Protein AF-A0A7C3ZBA8-F1 (afdb_monomer_lite)

pLDDT: mean 88.96, std 11.72, range [43.62, 98.81]

Secondary structure (DSSP, 8-state):
--------PPPPHHHHHHHHHHHHHHHHHHHHHHHHHHHHHSPPHHHHHHHHHHHHHHHHH---BSTT--TTT-SB---EEETTEEEHHHHHHHHHHHHH-HHHHHHHTT-TT-EEEEEEE-TTSPBPEETTEESEEE-PPPHHHHHTT-EEEEEEEEEEE--EEEEEEE---GGGGSBPTTS-BHHHHHHHHHHHHTTSPPTT-EEEEEEEEETTEEEEEEEEES-HHHHHHHHHT----S---HHHHHHHHHHHHHHH--SSEEEEEEEESS---SS--HHHHHHHHHHTT--EEEEEEESPPTT-HHHHHHHHHHHHTEEEEEEESSHHHHHHHHHHHHHHTSEEEEEEEEEE-

Structure (mmCIF, N/CA/C/O backbone):
data_AF-A0A7C3ZBA8-F1
#
_entry.id   AF-A0A7C3ZBA8-F1
#
loop_
_atom_site.group_PDB
_atom_site.id
_atom_site.type_symbol
_atom_site.label_atom_id
_atom_site.label_alt_id
_atom_site.label_comp_id
_atom_site.label_asym_id
_atom_site.label_entity_id
_atom_site.label_seq_id
_atom_site.pdbx_PDB_ins_code
_atom_site.Cartn_x
_atom_site.Cartn_y
_atom_site.Cartn_z
_atom_site.occupancy
_atom_site.B_iso_or_equiv
_atom_site.auth_seq_id
_atom_site.auth_comp_id
_atom_site.auth_asym_id
_atom_site.auth_atom_id
_atom_site.pdbx_PDB_model_num
ATOM 1 N N . MET A 1 1 ? -70.349 -4.424 86.771 1.00 43.62 1 MET A N 1
ATOM 2 C CA . MET A 1 1 ? -70.570 -4.230 85.319 1.00 43.62 1 MET A CA 1
ATOM 3 C C . MET A 1 1 ? -69.830 -2.971 84.878 1.00 43.62 1 MET A C 1
ATOM 5 O O . MET A 1 1 ? -70.143 -1.900 85.375 1.00 43.62 1 MET A O 1
ATOM 9 N N . ARG A 1 2 ? -68.790 -3.094 84.043 1.00 46.19 2 ARG A N 1
ATOM 10 C CA . ARG A 1 2 ? -67.911 -1.986 83.618 1.00 46.19 2 ARG A CA 1
ATOM 11 C C . ARG A 1 2 ? -68.327 -1.582 82.198 1.00 46.19 2 ARG A C 1
ATOM 13 O O . ARG A 1 2 ? -68.135 -2.362 81.273 1.00 46.19 2 ARG A O 1
ATOM 20 N N . SER A 1 3 ? -68.973 -0.427 82.035 1.00 51.66 3 SER A N 1
ATOM 21 C CA . SER A 1 3 ? -69.492 0.012 80.730 1.00 51.66 3 SER A CA 1
ATOM 22 C C . SER A 1 3 ? -68.358 0.606 79.882 1.00 51.66 3 SER A C 1
ATOM 24 O O . SER A 1 3 ? -67.742 1.595 80.285 1.00 51.66 3 SER A O 1
ATOM 26 N N . SER A 1 4 ? -68.071 0.010 78.722 1.00 58.06 4 SER A N 1
ATOM 27 C CA . SER A 1 4 ? -67.108 0.532 77.749 1.00 58.06 4 SER A CA 1
ATOM 28 C C . SER A 1 4 ? -67.754 1.632 76.900 1.00 58.06 4 SER A C 1
ATOM 30 O O . SER A 1 4 ? -68.655 1.361 76.103 1.00 58.06 4 SER A O 1
ATOM 32 N N . ARG A 1 5 ? -67.280 2.871 77.035 1.00 58.41 5 ARG A N 1
ATOM 33 C CA . ARG A 1 5 ? -67.714 4.002 76.207 1.00 58.41 5 ARG A CA 1
ATOM 34 C C . ARG A 1 5 ? -66.977 3.942 74.861 1.00 58.41 5 ARG A C 1
ATOM 36 O O . ARG A 1 5 ? -65.797 4.269 74.790 1.00 58.41 5 ARG A O 1
ATOM 43 N N . LYS A 1 6 ? -67.652 3.479 73.803 1.00 57.88 6 LYS A N 1
ATOM 44 C CA . LYS A 1 6 ? -67.124 3.503 72.427 1.00 57.88 6 LYS A CA 1
ATOM 45 C C . LYS A 1 6 ? -67.208 4.930 71.877 1.00 57.88 6 LYS A C 1
ATOM 47 O O . LYS A 1 6 ? -68.306 5.428 71.638 1.00 57.88 6 LYS A O 1
ATOM 52 N N . TRP A 1 7 ? -66.063 5.575 71.674 1.00 54.38 7 TRP A N 1
ATOM 53 C CA . TRP A 1 7 ? -65.971 6.826 70.921 1.00 54.38 7 TRP A CA 1
ATOM 54 C C . TRP A 1 7 ? -66.126 6.521 69.429 1.00 54.38 7 TRP A C 1
ATOM 56 O O . TRP A 1 7 ? -65.344 5.760 68.865 1.00 54.38 7 TRP A O 1
ATOM 66 N N . LYS A 1 8 ? -67.152 7.087 68.789 1.00 57.62 8 LYS A N 1
ATOM 67 C CA . LYS A 1 8 ? -67.243 7.130 67.326 1.00 57.62 8 LYS A CA 1
ATOM 68 C C . LYS A 1 8 ? -66.454 8.356 66.872 1.00 57.62 8 LYS A C 1
ATOM 70 O O . LYS A 1 8 ? -66.903 9.474 67.096 1.00 57.62 8 LYS A O 1
ATOM 75 N N . ALA A 1 9 ? -65.275 8.149 66.297 1.00 58.38 9 ALA A N 1
ATOM 76 C CA . ALA A 1 9 ? -64.522 9.219 65.655 1.00 58.38 9 ALA A CA 1
ATOM 77 C C . ALA A 1 9 ? -65.226 9.591 64.339 1.00 58.38 9 ALA A C 1
ATOM 79 O O . ALA A 1 9 ? -65.364 8.747 63.455 1.00 58.38 9 ALA A O 1
ATOM 80 N N . GLN A 1 10 ? -65.715 10.825 64.228 1.00 64.12 10 GLN A N 1
ATOM 81 C CA . GLN A 1 10 ? -66.135 11.404 62.953 1.00 64.12 10 GLN A CA 1
ATOM 82 C C . GLN A 1 10 ? -64.923 12.121 62.364 1.00 64.12 10 GLN A C 1
ATOM 84 O O . GLN A 1 10 ? -64.402 13.049 62.975 1.00 64.12 10 GLN A O 1
ATOM 89 N N . ILE A 1 11 ? -64.454 11.661 61.206 1.00 62.19 11 ILE A N 1
ATOM 90 C CA . ILE A 1 11 ? -63.429 12.367 60.437 1.00 62.19 11 ILE A CA 1
ATOM 91 C C . ILE A 1 11 ? -64.113 13.587 59.823 1.00 62.19 11 ILE A C 1
ATOM 93 O O . ILE A 1 11 ? -65.099 13.444 59.096 1.00 62.19 11 ILE A O 1
ATOM 97 N N . ASN A 1 12 ? -63.624 14.779 60.155 1.00 75.25 12 ASN A N 1
ATOM 98 C CA . ASN A 1 12 ? -64.136 16.021 59.599 1.00 75.25 12 ASN A CA 1
ATOM 99 C C . ASN A 1 12 ? -63.733 16.095 58.120 1.00 75.25 12 ASN A C 1
ATOM 101 O O . ASN A 1 12 ? -62.583 15.843 57.767 1.00 75.25 12 ASN A O 1
ATOM 105 N N . SER A 1 13 ? -64.661 16.453 57.235 1.00 80.38 13 SER A N 1
ATOM 106 C CA . SER A 1 13 ? -64.398 16.566 55.791 1.00 80.38 13 SER A CA 1
ATOM 107 C C . SER A 1 13 ? -63.283 17.572 55.469 1.00 80.38 13 SER A C 1
ATOM 109 O O . SER A 1 13 ? -62.570 17.405 54.484 1.00 80.38 13 SER A O 1
ATOM 111 N N . ILE A 1 14 ? -63.081 18.566 56.336 1.00 84.75 14 ILE A N 1
ATOM 112 C CA . ILE A 1 14 ? -61.986 19.541 56.253 1.00 84.75 14 ILE A CA 1
ATOM 113 C C . ILE A 1 14 ? -60.620 18.878 56.484 1.00 84.75 14 ILE A C 1
ATOM 115 O O . ILE A 1 14 ? -59.682 19.164 55.742 1.00 84.75 14 ILE A O 1
ATOM 119 N N . ASP A 1 15 ? -60.512 17.955 57.443 1.00 86.44 15 ASP A N 1
ATOM 120 C CA . ASP A 1 15 ? -59.255 17.247 57.722 1.00 86.44 15 ASP A CA 1
ATOM 121 C C . ASP A 1 15 ? -58.846 16.366 56.537 1.00 86.44 15 ASP A C 1
ATOM 123 O O . ASP A 1 15 ? -57.665 16.271 56.206 1.00 86.44 15 ASP A O 1
ATOM 127 N N . LEU A 1 16 ? -59.826 15.776 55.842 1.00 88.06 16 LEU A N 1
ATOM 128 C CA . LEU A 1 16 ? -59.579 15.001 54.627 1.00 88.06 16 LEU A CA 1
ATOM 129 C C . LEU A 1 16 ? -59.048 15.885 53.488 1.00 88.06 16 LEU A C 1
ATOM 131 O O . LEU A 1 16 ? -58.087 15.512 52.819 1.00 88.06 16 LEU A O 1
ATOM 135 N N . VAL A 1 17 ? -59.641 17.065 53.280 1.00 91.69 17 VAL A N 1
ATOM 136 C CA . VAL A 1 17 ? -59.190 18.010 52.243 1.00 91.69 17 VAL A CA 1
ATOM 137 C C . VAL A 1 17 ? -57.775 18.510 52.540 1.00 91.69 17 VAL A C 1
ATOM 139 O O . VAL A 1 17 ? -56.932 18.520 51.645 1.00 91.69 17 VAL A O 1
ATOM 142 N N . LEU A 1 18 ? -57.482 18.859 53.796 1.00 91.00 18 LEU A N 1
ATOM 143 C CA . LEU A 1 18 ? -56.144 19.286 54.213 1.00 91.00 18 LEU A CA 1
ATOM 144 C C . LEU A 1 18 ? -55.105 18.173 54.035 1.00 91.00 18 LEU A C 1
ATOM 146 O O . LEU A 1 18 ? -54.016 18.436 53.526 1.00 91.00 18 LEU A O 1
ATOM 150 N N . ALA A 1 19 ? -55.445 16.930 54.384 1.00 91.81 19 ALA A N 1
ATOM 151 C CA . ALA A 1 19 ? -54.562 15.785 54.184 1.00 91.81 19 ALA A CA 1
ATOM 152 C C . ALA A 1 19 ? -54.261 15.532 52.697 1.00 91.81 19 ALA A C 1
ATOM 154 O O . ALA A 1 19 ? -53.117 15.249 52.349 1.00 91.81 19 ALA A O 1
ATOM 155 N N . ILE A 1 20 ? -55.254 15.681 51.812 1.00 93.44 20 ILE A N 1
ATOM 156 C CA . ILE A 1 20 ? -55.066 15.530 50.361 1.00 93.44 20 ILE A CA 1
ATOM 157 C C . ILE A 1 20 ? -54.160 16.634 49.809 1.00 93.44 20 ILE A C 1
ATOM 159 O O . ILE A 1 20 ? -53.245 16.339 49.045 1.00 93.44 20 ILE A O 1
ATOM 163 N N . ILE A 1 21 ? -54.366 17.892 50.211 1.00 95.44 21 ILE A N 1
ATOM 164 C CA . ILE A 1 21 ? -53.512 19.013 49.782 1.00 95.44 21 ILE A CA 1
ATOM 165 C C . ILE A 1 21 ? -52.063 18.777 50.220 1.00 95.44 21 ILE A C 1
ATOM 167 O O . ILE A 1 21 ? -51.138 18.948 49.426 1.00 95.44 21 ILE A O 1
ATOM 171 N N . LEU A 1 22 ? -51.865 18.337 51.464 1.00 95.62 22 LEU A N 1
ATOM 172 C CA . LEU A 1 22 ? -50.541 18.067 52.013 1.00 95.62 22 LEU A CA 1
ATOM 173 C C . LEU A 1 22 ? -49.868 16.875 51.314 1.00 95.62 22 LEU A C 1
ATOM 175 O O . LEU A 1 22 ? -48.684 16.945 50.995 1.00 95.62 22 LEU A O 1
ATOM 179 N N . LEU A 1 23 ? -50.625 15.822 50.992 1.00 96.19 23 LEU A N 1
ATOM 180 C CA . LEU A 1 23 ? -50.142 14.686 50.204 1.00 96.19 23 LEU A CA 1
ATOM 181 C C . LEU A 1 23 ? -49.716 15.112 48.792 1.00 96.19 23 LEU A C 1
ATOM 183 O O . LEU A 1 23 ? -48.627 14.752 48.352 1.00 96.19 23 LEU A O 1
ATOM 187 N N . LEU A 1 24 ? -50.539 15.897 48.092 1.00 96.69 24 LEU A N 1
ATOM 188 C CA . LEU A 1 24 ? -50.219 16.392 46.749 1.00 96.69 24 LEU A CA 1
ATOM 189 C C . LEU A 1 24 ? -48.986 17.298 46.760 1.00 96.69 24 LEU A C 1
ATOM 191 O O . LEU A 1 24 ? -48.152 17.208 45.863 1.00 96.69 24 LEU A O 1
ATOM 195 N N . PHE A 1 25 ? -48.836 18.125 47.794 1.00 96.88 25 PHE A N 1
ATOM 196 C CA . PHE A 1 25 ? -47.652 18.958 47.976 1.00 96.88 25 PHE A CA 1
ATOM 197 C C . PHE A 1 25 ? -46.387 18.121 48.205 1.00 96.88 25 PHE A C 1
ATOM 199 O O . PHE A 1 25 ? -45.357 18.395 47.592 1.00 96.88 25 PHE A O 1
ATOM 206 N N . ILE A 1 26 ? -46.464 17.066 49.025 1.00 96.44 26 ILE A N 1
ATOM 207 C CA . ILE A 1 26 ? -45.349 16.129 49.229 1.00 96.44 26 ILE A CA 1
ATOM 208 C C . ILE A 1 26 ? -44.998 15.405 47.926 1.00 96.44 26 ILE A C 1
ATOM 210 O O . ILE A 1 26 ? -43.818 15.296 47.609 1.00 96.44 26 ILE A O 1
ATOM 214 N N . ILE A 1 27 ? -45.988 14.949 47.153 1.00 95.88 27 ILE A N 1
ATOM 215 C CA . ILE A 1 27 ? -45.754 14.298 45.854 1.00 95.88 27 ILE A CA 1
ATOM 216 C C . ILE A 1 27 ? -45.088 15.272 44.877 1.00 95.88 27 ILE A C 1
ATOM 218 O O . ILE A 1 27 ? -44.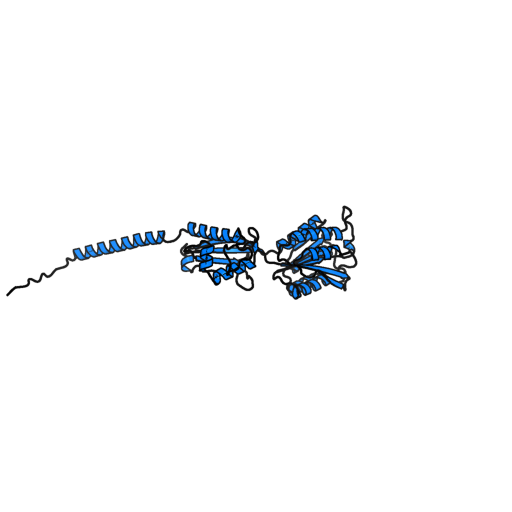111 14.908 44.232 1.00 95.88 27 ILE A O 1
ATOM 222 N N . ALA A 1 28 ? -45.554 16.520 44.801 1.00 95.31 28 ALA A N 1
ATOM 223 C CA . ALA A 1 28 ? -44.955 17.538 43.940 1.00 95.31 28 ALA A CA 1
ATOM 224 C C . ALA A 1 28 ? -43.514 17.881 44.356 1.00 95.31 28 ALA A C 1
ATOM 226 O O . ALA A 1 28 ? -42.642 18.019 43.499 1.00 95.31 28 ALA A O 1
ATOM 227 N N . LEU A 1 29 ? -43.243 17.978 45.663 1.00 94.31 29 LEU A N 1
ATOM 228 C CA . LEU A 1 29 ? -41.888 18.155 46.189 1.00 94.31 29 LEU A CA 1
ATOM 229 C C . LEU A 1 29 ? -40.999 16.952 45.882 1.00 94.31 29 LEU A C 1
ATOM 231 O O . LEU A 1 29 ? -39.853 17.139 45.482 1.00 94.31 29 LEU A O 1
ATOM 235 N N . PHE A 1 30 ? -41.519 15.736 46.050 1.00 94.50 30 PHE A N 1
ATOM 236 C CA . PHE A 1 30 ? -40.801 14.514 45.718 1.00 94.50 30 PHE A CA 1
ATOM 237 C C . PHE A 1 30 ? -40.452 14.488 44.230 1.00 94.50 30 PHE A C 1
ATOM 239 O O . PHE A 1 30 ? -39.286 14.334 43.904 1.00 94.50 30 PHE A O 1
ATOM 246 N N . GLU A 1 31 ? -41.410 14.748 43.340 1.00 91.75 31 GLU A N 1
ATOM 247 C CA . GLU A 1 31 ? -41.183 14.866 41.894 1.00 91.75 31 GLU A CA 1
ATOM 248 C C . GLU A 1 31 ? -40.148 15.945 41.549 1.00 91.75 31 GLU A C 1
ATOM 250 O O . GLU A 1 31 ? -39.269 15.718 40.721 1.00 91.75 31 GLU A O 1
ATOM 255 N N . PHE A 1 32 ? -40.196 17.112 42.196 1.00 90.31 32 PHE A N 1
ATOM 256 C CA . PHE A 1 32 ? -39.235 18.194 41.966 1.00 90.31 32 PHE A CA 1
ATOM 257 C C . PHE A 1 32 ? -37.813 17.817 42.407 1.00 90.31 32 PHE A C 1
ATOM 259 O O . PHE A 1 32 ? -36.856 17.992 41.649 1.00 90.31 32 PHE A O 1
ATOM 266 N N . VAL A 1 33 ? -37.670 17.263 43.614 1.00 87.50 33 VAL A N 1
ATOM 267 C CA . VAL A 1 33 ? -36.380 16.789 44.134 1.00 87.50 33 VAL A CA 1
ATOM 268 C C . VAL A 1 33 ? -35.866 15.633 43.284 1.00 87.50 33 VAL A C 1
ATOM 270 O O . VAL A 1 33 ? -34.697 15.628 42.915 1.00 87.50 33 VAL A O 1
ATOM 273 N N . TRP A 1 34 ? -36.733 14.692 42.917 1.00 79.94 34 TRP A N 1
ATOM 274 C CA . TRP A 1 34 ? -36.393 13.534 42.098 1.00 79.94 34 TRP A CA 1
ATOM 275 C C . TRP A 1 34 ? -35.930 13.951 40.701 1.00 79.94 34 TRP A C 1
ATOM 277 O O . TRP A 1 34 ? -34.885 13.495 40.247 1.00 79.94 34 TRP A O 1
ATOM 287 N N . ARG A 1 35 ? -36.612 14.910 40.060 1.00 76.88 35 ARG A N 1
ATOM 288 C CA . ARG A 1 35 ? -36.164 15.526 38.798 1.00 76.88 35 ARG A CA 1
ATOM 289 C C . ARG A 1 35 ? -34.804 16.206 38.940 1.00 76.88 35 ARG A C 1
ATOM 291 O O . ARG A 1 35 ? -33.950 16.030 38.078 1.00 76.88 35 ARG A O 1
ATOM 298 N N . GLY A 1 36 ? -34.579 16.941 40.030 1.00 73.25 36 GLY A N 1
ATOM 299 C CA . GLY A 1 36 ? -33.290 17.581 40.309 1.00 73.25 36 GLY A CA 1
ATOM 300 C C . GLY A 1 36 ? -32.154 16.586 40.569 1.00 73.25 36 GLY A C 1
ATOM 301 O O . GLY A 1 36 ? -31.021 16.829 40.164 1.00 73.25 36 GLY A O 1
ATOM 302 N N . VAL A 1 37 ? -32.448 15.455 41.214 1.00 74.12 37 VAL A N 1
ATOM 303 C CA . VAL A 1 37 ? -31.492 14.363 41.441 1.00 74.12 37 VAL A CA 1
ATOM 304 C C . VAL A 1 37 ? -31.173 13.641 40.133 1.00 74.12 37 VAL A C 1
ATOM 306 O O . VAL A 1 37 ? -29.998 13.444 39.843 1.00 74.12 37 VAL A O 1
ATOM 309 N N . ILE A 1 38 ? -32.178 13.318 39.310 1.00 66.38 38 ILE A N 1
ATOM 310 C CA . ILE A 1 38 ? -31.978 12.685 37.995 1.00 66.38 38 ILE A CA 1
ATOM 311 C C . ILE A 1 38 ? -31.131 13.581 37.085 1.00 66.38 38 ILE A C 1
ATOM 313 O O . ILE A 1 38 ? -30.170 13.104 36.488 1.00 66.38 38 ILE A O 1
ATOM 317 N N . ALA A 1 39 ? -31.421 14.884 37.040 1.00 62.44 39 ALA A N 1
ATOM 318 C CA . ALA A 1 39 ? -30.661 15.836 36.229 1.00 62.44 39 ALA A CA 1
ATOM 319 C C . ALA A 1 39 ? -29.185 15.965 36.659 1.00 62.44 39 ALA A C 1
ATOM 321 O O . ALA A 1 39 ? -28.342 16.304 35.839 1.00 62.44 39 ALA A O 1
ATOM 322 N N . ARG A 1 40 ? -28.860 15.692 37.931 1.00 61.59 40 ARG A N 1
ATOM 323 C CA . ARG A 1 40 ? -27.475 15.652 38.443 1.00 61.59 40 ARG A CA 1
ATOM 324 C C . ARG A 1 40 ? -26.818 14.275 38.319 1.00 61.59 40 ARG A C 1
ATOM 326 O O . ARG A 1 40 ? -25.609 14.173 38.488 1.00 61.59 40 ARG A O 1
ATOM 333 N N . ALA A 1 41 ? -27.609 13.225 38.109 1.00 58.75 41 ALA A N 1
ATOM 334 C CA . ALA A 1 41 ? -27.128 11.854 37.981 1.00 58.75 41 ALA A CA 1
ATOM 335 C C . ALA A 1 41 ? -26.717 11.507 36.542 1.00 58.75 41 ALA A C 1
ATOM 337 O O . ALA A 1 41 ? -25.910 10.596 36.355 1.00 58.75 41 ALA A O 1
ATOM 338 N N . GLN A 1 42 ? -27.242 12.220 35.538 1.00 61.09 42 GLN A N 1
ATOM 339 C CA . GLN A 1 42 ? -26.758 12.092 34.166 1.00 61.09 42 GLN A CA 1
ATOM 340 C C . GLN A 1 42 ? -25.398 12.794 34.027 1.00 61.09 42 GLN A C 1
ATOM 342 O O . GLN A 1 42 ? -25.254 13.926 34.495 1.00 61.09 42 GLN A O 1
ATOM 347 N N . PRO A 1 43 ? -24.388 12.131 33.434 1.00 62.34 43 PRO A N 1
ATOM 348 C CA . PRO A 1 43 ? -23.103 12.763 33.178 1.00 62.34 43 PRO A CA 1
ATOM 349 C C . PRO A 1 43 ? -23.332 13.947 32.238 1.00 62.34 43 PRO A C 1
ATOM 351 O O . PRO A 1 43 ? -24.145 13.861 31.315 1.00 62.34 43 PRO A O 1
ATOM 354 N N . SER A 1 44 ? -22.645 15.063 32.480 1.00 68.88 44 SER A N 1
ATOM 355 C CA . SER A 1 44 ? -22.709 16.177 31.539 1.00 68.88 44 SER A CA 1
ATOM 356 C C . SER A 1 44 ? -22.113 15.731 30.201 1.00 68.88 44 SER A C 1
ATOM 358 O O . SER A 1 44 ? -21.158 14.950 30.167 1.00 68.88 44 SER A O 1
ATOM 360 N N . GLU A 1 45 ? -22.642 16.238 29.085 1.00 71.94 45 GLU A N 1
ATOM 361 C CA . GLU A 1 45 ? -22.056 15.986 27.758 1.00 71.94 45 GLU A CA 1
ATOM 362 C C . GLU A 1 45 ? -20.558 16.324 27.718 1.00 71.94 45 GLU A C 1
ATOM 364 O O . GLU A 1 45 ? -19.785 15.667 27.023 1.00 71.94 45 GLU A O 1
ATOM 369 N N . GLU A 1 46 ? -20.132 17.312 28.507 1.00 76.81 46 GLU A N 1
ATOM 370 C CA . GLU A 1 46 ? -18.732 17.697 28.678 1.00 76.81 46 GLU A CA 1
ATOM 371 C C . GLU A 1 46 ? -17.890 16.572 29.302 1.00 76.81 46 GLU A C 1
ATOM 373 O O . GLU A 1 46 ? -16.813 16.263 28.793 1.00 76.81 46 GLU A O 1
ATOM 378 N N . GLU A 1 47 ? -18.386 15.897 30.347 1.00 81.94 47 GLU A N 1
ATOM 379 C CA . GLU A 1 47 ? -17.684 14.765 30.961 1.00 81.94 47 GLU A CA 1
ATOM 380 C C . GLU A 1 47 ? -17.544 13.603 29.970 1.00 81.94 47 GLU A C 1
ATOM 382 O O . GLU A 1 47 ? -16.449 13.063 29.798 1.00 81.94 47 GLU A O 1
ATOM 387 N N . LEU A 1 48 ? -18.625 13.248 29.269 1.00 83.50 48 LEU A N 1
ATOM 388 C CA . LEU A 1 48 ? -18.588 12.197 28.248 1.00 83.50 48 LEU A CA 1
ATOM 389 C C . LEU A 1 48 ? -17.659 12.572 27.088 1.00 83.50 48 LEU A C 1
ATOM 391 O O . LEU A 1 48 ? -16.964 11.711 26.550 1.00 83.50 48 LEU A O 1
ATOM 395 N N . SER A 1 49 ? -17.609 13.844 26.694 1.00 82.50 49 SER A N 1
ATOM 396 C CA . SER A 1 49 ? -16.720 14.322 25.629 1.00 82.50 49 SER A CA 1
ATOM 397 C C . SER A 1 49 ? -15.250 14.239 26.037 1.00 82.50 49 SER A C 1
ATOM 399 O O . SER A 1 49 ? -14.425 13.768 25.255 1.00 82.50 49 SER A O 1
ATOM 401 N N . LEU A 1 50 ? -14.916 14.603 27.279 1.00 85.62 50 LEU A N 1
ATOM 402 C CA . LEU A 1 50 ? -13.568 14.434 27.831 1.00 85.62 50 LEU A CA 1
ATOM 403 C C . LEU A 1 50 ? -13.167 12.957 27.913 1.00 85.62 50 LEU A C 1
ATOM 405 O O . LEU A 1 50 ? -12.014 12.615 27.651 1.00 85.62 50 LEU A O 1
ATOM 409 N N . ARG A 1 51 ? -14.113 12.065 28.233 1.00 89.12 51 ARG A N 1
ATOM 410 C CA . ARG A 1 51 ? -13.876 10.613 28.224 1.00 89.12 51 ARG A CA 1
ATOM 411 C C . ARG A 1 51 ? -13.621 10.092 26.815 1.00 89.12 51 ARG A C 1
ATOM 413 O O . ARG A 1 51 ? -12.633 9.394 26.618 1.00 89.12 51 ARG A O 1
ATOM 420 N N . ALA A 1 52 ? -14.452 10.462 25.842 1.00 87.31 52 ALA A N 1
ATOM 421 C CA . ALA A 1 52 ? -14.240 10.096 24.443 1.00 87.31 52 ALA A CA 1
ATOM 422 C C . ALA A 1 52 ? -12.887 10.613 23.925 1.00 87.31 52 ALA A C 1
ATOM 424 O O . ALA A 1 52 ? -12.157 9.862 23.282 1.00 87.31 52 ALA A O 1
ATOM 425 N N . TYR A 1 53 ? -12.507 11.843 24.293 1.00 87.56 53 TYR A N 1
ATOM 426 C CA . TYR A 1 53 ? -11.189 12.406 23.996 1.00 87.56 53 TYR A CA 1
ATOM 427 C C . TYR A 1 53 ? -10.052 11.599 24.623 1.00 87.56 53 TYR A C 1
ATOM 429 O O . TYR A 1 53 ? -9.073 11.290 23.954 1.00 87.56 53 TYR A O 1
ATOM 437 N N . HIS A 1 54 ? -10.171 11.219 25.895 1.00 89.81 54 HIS A N 1
ATOM 438 C CA . HIS A 1 54 ? -9.156 10.401 26.552 1.00 89.81 54 HIS A CA 1
ATOM 439 C C . HIS A 1 54 ? -8.987 9.038 25.870 1.00 89.81 54 HIS A C 1
ATOM 441 O O . HIS A 1 54 ? -7.857 8.616 25.636 1.00 89.81 54 HIS A O 1
ATOM 447 N N . VAL A 1 55 ? -10.091 8.374 25.509 1.00 91.75 55 VAL A N 1
ATOM 448 C CA . VAL A 1 55 ? -10.053 7.103 24.767 1.00 91.75 55 VAL A CA 1
ATOM 449 C C . VAL A 1 55 ? -9.354 7.297 23.428 1.00 91.75 55 VAL A C 1
ATOM 451 O O . VAL A 1 55 ? -8.406 6.578 23.131 1.00 91.75 55 VAL A O 1
ATOM 454 N N . ALA A 1 56 ? -9.774 8.295 22.651 1.00 89.12 56 ALA A N 1
ATOM 455 C CA . ALA A 1 56 ? -9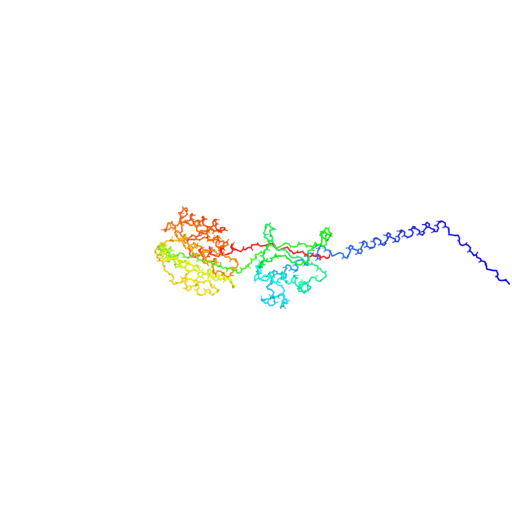.141 8.646 21.388 1.00 89.12 56 ALA A CA 1
ATOM 456 C C . ALA A 1 56 ? -7.631 8.850 21.530 1.00 89.12 56 ALA A C 1
ATOM 458 O O . ALA A 1 56 ? -6.852 8.274 20.776 1.00 89.12 56 ALA A O 1
ATOM 459 N N . ASN A 1 57 ? -7.225 9.635 22.524 1.00 87.75 57 ASN A N 1
ATOM 460 C CA . ASN A 1 57 ? -5.831 9.955 22.773 1.00 87.75 57 ASN A CA 1
ATOM 461 C C . ASN A 1 57 ? -5.021 8.700 23.126 1.00 87.75 57 ASN A C 1
ATOM 463 O O . ASN A 1 57 ? -3.969 8.452 22.549 1.00 87.75 57 ASN A O 1
ATOM 467 N N . THR A 1 58 ? -5.545 7.859 24.017 1.00 90.00 58 THR A N 1
ATOM 468 C CA . THR A 1 58 ? -4.920 6.584 24.401 1.00 90.00 58 THR A CA 1
ATOM 469 C C . THR A 1 58 ? -4.727 5.659 23.197 1.00 90.00 58 THR A C 1
ATOM 471 O O . THR A 1 58 ? -3.651 5.084 23.017 1.00 90.00 58 THR A O 1
ATOM 474 N N . LEU A 1 59 ? -5.749 5.564 22.341 1.00 91.12 59 LEU A N 1
ATOM 475 C CA . LEU A 1 59 ? -5.725 4.734 21.140 1.00 91.12 59 LEU A CA 1
ATOM 476 C C . LEU A 1 59 ? -4.741 5.252 20.081 1.00 91.12 59 LEU A C 1
ATOM 478 O O . LEU A 1 59 ? -4.051 4.442 19.464 1.00 91.12 59 LEU A O 1
ATOM 482 N N . LEU A 1 60 ? -4.682 6.570 19.865 1.00 87.88 60 LEU A N 1
ATOM 483 C CA . LEU A 1 60 ? -3.982 7.165 18.722 1.00 87.88 60 LEU A CA 1
ATOM 484 C C . LEU A 1 60 ? -2.569 7.673 19.017 1.00 87.88 60 LEU A C 1
ATOM 486 O O . LEU A 1 60 ? -1.785 7.840 18.080 1.00 87.88 60 LEU A O 1
ATOM 490 N N . GLU A 1 61 ? -2.230 7.929 20.281 1.00 82.69 61 GLU A N 1
ATOM 491 C CA . GLU A 1 61 ? -0.904 8.435 20.661 1.00 82.69 61 GLU A CA 1
ATOM 492 C C . GLU A 1 61 ? 0.096 7.333 21.019 1.00 82.69 61 GLU A C 1
ATOM 494 O O . GLU A 1 61 ? 1.293 7.604 21.098 1.00 82.69 61 GLU A O 1
ATOM 499 N N . SER A 1 62 ? -0.361 6.094 21.222 1.00 80.88 62 SER A N 1
ATOM 500 C CA . SER A 1 62 ? 0.517 4.974 21.562 1.00 80.88 62 SER A CA 1
ATOM 501 C C . SER A 1 62 ? 0.253 3.744 20.697 1.00 80.88 62 SER A C 1
ATOM 503 O O . SER A 1 62 ? -0.870 3.494 20.259 1.00 80.88 62 SER A O 1
ATOM 505 N N . GLY A 1 63 ? 1.290 2.925 20.514 1.00 86.25 63 GLY A N 1
ATOM 506 C CA . GLY A 1 63 ? 1.166 1.589 19.927 1.00 86.25 63 GLY A CA 1
ATOM 507 C C . GLY A 1 63 ? 0.792 0.493 20.909 1.00 86.25 63 GLY A C 1
ATOM 508 O O . GLY A 1 63 ? 0.801 -0.676 20.526 1.00 86.25 63 GLY A O 1
ATOM 509 N N . GLY A 1 64 ? 0.464 0.865 22.145 1.00 92.00 64 GLY A N 1
ATOM 510 C CA . GLY A 1 64 ? 0.182 -0.058 23.230 1.00 92.00 64 GLY A CA 1
ATOM 511 C C . GLY A 1 64 ? 1.428 -0.737 23.799 1.00 92.00 64 GLY A C 1
ATOM 512 O O . GLY A 1 64 ? 2.551 -0.565 23.318 1.00 92.00 64 GLY A O 1
ATOM 513 N N . TYR A 1 65 ? 1.215 -1.510 24.861 1.00 92.94 65 TYR A N 1
ATOM 514 C CA . TYR A 1 65 ? 2.247 -2.309 25.513 1.00 92.94 65 TYR A CA 1
ATOM 515 C C . TYR A 1 65 ? 1.691 -3.686 25.909 1.00 92.94 65 TYR A C 1
ATOM 517 O O . TYR A 1 65 ? 0.583 -3.753 26.459 1.00 92.94 65 TYR A O 1
ATOM 525 N N . PRO A 1 66 ? 2.447 -4.775 25.667 1.00 94.56 66 PRO A N 1
ATOM 526 C CA . PRO A 1 66 ? 3.698 -4.833 24.889 1.00 94.56 66 PRO A CA 1
ATOM 527 C C . PRO A 1 66 ? 3.502 -4.426 23.413 1.00 94.56 66 PRO A C 1
ATOM 529 O O . PRO A 1 66 ? 2.377 -4.346 22.938 1.00 94.56 66 PRO A O 1
ATOM 532 N N . ALA A 1 67 ? 4.578 -4.142 22.668 1.00 88.81 67 ALA A N 1
ATOM 533 C CA . ALA A 1 67 ? 4.469 -3.623 21.291 1.00 88.81 67 ALA A CA 1
ATOM 534 C C . ALA A 1 67 ? 3.661 -4.540 20.343 1.00 88.81 67 ALA A C 1
ATOM 536 O O . ALA A 1 67 ? 3.017 -4.061 19.414 1.00 88.81 67 ALA A O 1
ATOM 537 N N . ASN A 1 68 ? 3.670 -5.850 20.606 1.00 88.88 68 ASN A N 1
ATOM 538 C CA . ASN A 1 68 ? 2.907 -6.893 19.917 1.00 88.88 68 ASN A CA 1
ATOM 539 C C . ASN A 1 68 ? 1.724 -7.402 20.764 1.00 88.88 68 ASN A C 1
ATOM 541 O O . ASN A 1 68 ? 1.453 -8.606 20.809 1.00 88.88 68 ASN A O 1
ATOM 545 N N . TRP A 1 69 ? 1.076 -6.514 21.516 1.00 94.94 69 TRP A N 1
ATOM 546 C CA . TRP A 1 69 ? -0.016 -6.893 22.399 1.00 94.94 69 TRP A CA 1
ATOM 547 C C . TRP A 1 69 ? -1.164 -7.570 21.641 1.00 94.94 69 TRP A C 1
ATOM 549 O O . TRP A 1 69 ? -1.470 -7.284 20.486 1.00 94.94 69 TRP A O 1
ATOM 559 N N . THR A 1 70 ? -1.825 -8.464 22.356 1.00 95.06 70 THR A N 1
ATOM 560 C CA . THR A 1 70 ? -3.010 -9.233 21.985 1.00 95.06 70 THR A CA 1
ATOM 561 C C . THR A 1 70 ? -4.011 -9.118 23.137 1.00 95.06 70 THR A C 1
ATOM 563 O O . THR A 1 70 ? -3.619 -8.729 24.245 1.00 95.06 70 THR A O 1
ATOM 566 N N . PRO A 1 71 ? -5.281 -9.520 22.967 1.00 95.69 71 PRO A N 1
ATOM 567 C CA . PRO A 1 71 ? -6.234 -9.508 24.079 1.00 95.69 71 PRO A CA 1
ATOM 568 C C . PRO A 1 71 ? -5.751 -10.265 25.330 1.00 95.69 71 PRO A C 1
ATOM 570 O O . PRO A 1 71 ? -6.111 -9.908 26.455 1.00 95.69 71 PRO A O 1
ATOM 573 N N . ALA A 1 72 ? -4.883 -11.269 25.159 1.00 95.38 72 ALA A N 1
ATOM 574 C CA . ALA A 1 72 ? -4.348 -12.073 26.251 1.00 95.38 72 ALA A CA 1
ATOM 575 C C . ALA A 1 72 ? -3.307 -11.333 27.115 1.00 95.38 72 ALA A C 1
ATOM 577 O O . ALA A 1 72 ? -3.353 -11.450 28.337 1.00 95.38 72 ALA A O 1
ATOM 578 N N . ASN A 1 73 ? -2.396 -10.561 26.513 1.00 96.12 73 ASN A N 1
ATOM 579 C CA . ASN A 1 73 ? -1.228 -9.979 27.199 1.00 96.12 73 ASN A CA 1
ATOM 580 C C . ASN A 1 73 ? -1.213 -8.441 27.251 1.00 96.12 73 ASN A C 1
ATOM 582 O O . ASN A 1 73 ? -0.234 -7.873 27.720 1.00 96.12 73 ASN A O 1
ATOM 586 N N . VAL A 1 74 ? -2.250 -7.771 26.746 1.00 97.00 74 VAL A N 1
ATOM 587 C CA . VAL A 1 74 ? -2.313 -6.304 26.724 1.00 97.00 74 VAL A CA 1
ATOM 588 C C . VAL A 1 74 ? -2.312 -5.692 28.125 1.00 97.00 74 VAL A C 1
ATOM 590 O O . VAL A 1 74 ? -3.092 -6.097 28.991 1.00 97.00 74 VAL A O 1
ATOM 593 N N . GLU A 1 75 ? -1.460 -4.683 28.304 1.00 94.88 75 GLU A N 1
ATOM 594 C CA . GLU A 1 75 ? -1.358 -3.846 29.507 1.00 94.88 75 GLU A CA 1
ATOM 595 C C . GLU A 1 75 ? -1.678 -2.377 29.210 1.00 94.88 75 GLU A C 1
ATOM 597 O O . GLU A 1 75 ? -2.244 -1.685 30.050 1.00 94.88 75 GLU A O 1
ATOM 602 N N . VAL A 1 76 ? -1.347 -1.901 28.006 1.00 94.31 76 VAL A N 1
ATOM 603 C CA . VAL A 1 76 ? -1.741 -0.579 27.504 1.00 94.31 76 VAL A CA 1
ATOM 604 C C . VAL A 1 76 ? -2.317 -0.762 26.112 1.00 94.31 76 VAL A C 1
ATOM 606 O O . VAL A 1 76 ? -1.675 -1.360 25.249 1.00 94.31 76 VAL A O 1
ATOM 609 N N . VAL A 1 77 ? -3.526 -0.254 25.894 1.00 94.88 77 VAL A N 1
ATOM 610 C CA . VAL A 1 77 ? -4.194 -0.334 24.595 1.00 94.88 77 VAL A CA 1
ATOM 611 C C . VAL A 1 77 ? -3.748 0.840 23.736 1.00 94.88 77 VAL A C 1
ATOM 613 O O . VAL A 1 77 ? -3.860 1.990 24.147 1.00 94.88 77 VAL A O 1
ATOM 616 N N . GLY A 1 78 ? -3.283 0.542 22.531 1.00 93.88 78 GLY A N 1
ATOM 617 C CA . GLY A 1 78 ? -2.930 1.532 21.526 1.00 93.88 78 GLY A CA 1
ATOM 618 C C . GLY A 1 78 ? -2.957 0.885 20.151 1.00 93.88 78 GLY A C 1
ATOM 619 O O . GLY A 1 78 ? -2.556 -0.273 20.011 1.00 93.88 78 GLY A O 1
ATOM 620 N N . ILE A 1 79 ? -3.486 1.592 19.156 1.00 91.75 79 ILE A N 1
ATOM 621 C CA . ILE A 1 79 ? -3.720 1.038 17.815 1.00 91.75 79 ILE A CA 1
ATOM 622 C C . ILE A 1 79 ? -2.795 1.621 16.755 1.00 91.75 79 ILE A C 1
ATOM 624 O O . ILE A 1 79 ? -2.893 1.212 15.607 1.00 91.75 79 ILE A O 1
ATOM 628 N N . CYS A 1 80 ? -1.897 2.533 17.115 1.00 87.12 80 CYS A N 1
ATOM 629 C CA . CYS A 1 80 ? -1.053 3.254 16.169 1.00 87.12 80 CYS A CA 1
ATOM 630 C C . CYS A 1 80 ? 0.410 2.797 16.220 1.00 87.12 80 CYS A C 1
ATOM 632 O O . CYS A 1 80 ? 0.962 2.640 17.302 1.00 87.12 80 CYS A O 1
ATOM 634 N N . ASP A 1 81 ? 1.072 2.608 15.079 1.00 77.44 81 ASP A N 1
ATOM 635 C CA . ASP A 1 81 ? 2.538 2.428 15.073 1.00 77.44 81 ASP A CA 1
ATOM 636 C C . ASP A 1 81 ? 3.263 3.774 15.124 1.00 77.44 81 ASP A C 1
ATOM 638 O O . ASP A 1 81 ? 4.258 3.927 15.832 1.00 77.44 81 ASP A O 1
ATOM 642 N N . GLU A 1 82 ? 2.692 4.771 14.453 1.00 71.81 82 GLU A N 1
ATOM 643 C CA . GLU A 1 82 ? 3.092 6.172 14.498 1.00 71.81 82 GLU A CA 1
ATOM 644 C C . GLU A 1 82 ? 1.863 7.039 14.762 1.00 71.81 82 GLU A C 1
ATOM 646 O O . GLU A 1 82 ? 0.725 6.601 14.583 1.00 71.81 82 GLU A O 1
ATOM 651 N N . ARG A 1 83 ? 2.059 8.288 15.193 1.00 68.00 83 ARG A N 1
ATOM 652 C CA . ARG A 1 83 ? 0.937 9.177 15.516 1.00 68.00 83 ARG A CA 1
ATOM 653 C C . ARG A 1 83 ? -0.014 9.294 14.318 1.00 68.00 83 ARG A C 1
ATOM 655 O O . ARG A 1 83 ? 0.385 9.769 13.262 1.00 68.00 83 ARG A O 1
ATOM 662 N N . ASN A 1 84 ? -1.280 8.925 14.522 1.00 66.75 84 ASN A N 1
ATOM 663 C CA . ASN A 1 84 ? -2.346 8.908 13.506 1.00 66.75 84 ASN A CA 1
ATOM 664 C C . ASN A 1 84 ? -2.176 7.891 12.355 1.00 66.75 84 ASN A C 1
ATOM 666 O O . ASN A 1 84 ? -2.919 7.985 11.371 1.00 66.75 84 ASN A O 1
ATOM 670 N N . VAL A 1 85 ? -1.272 6.915 12.492 1.00 77.25 85 VAL A N 1
ATOM 671 C CA . VAL A 1 85 ? -1.093 5.786 11.566 1.00 77.25 85 VAL A CA 1
ATOM 672 C C . VAL A 1 85 ? -1.467 4.493 12.291 1.00 77.25 85 VAL A C 1
ATOM 674 O O . VAL A 1 85 ? -0.679 3.916 13.044 1.00 77.25 85 VAL A O 1
ATOM 677 N N . ILE A 1 86 ? -2.705 4.054 12.088 1.00 85.44 86 ILE A N 1
ATOM 678 C CA . ILE A 1 86 ? -3.293 2.873 12.717 1.00 85.44 86 ILE A CA 1
ATOM 679 C C . ILE A 1 86 ? -2.666 1.613 12.130 1.00 85.44 86 ILE A C 1
ATOM 681 O O . ILE A 1 86 ? -2.713 1.393 10.926 1.00 85.44 86 ILE A O 1
ATOM 685 N N . ASN A 1 87 ? -2.177 0.733 12.991 1.00 86.12 87 ASN A N 1
ATOM 686 C CA . ASN A 1 87 ? -1.801 -0.626 12.647 1.00 86.12 87 ASN A CA 1
ATOM 687 C C . ASN A 1 87 ? -3.057 -1.512 12.583 1.00 86.12 87 ASN A C 1
ATOM 689 O O . ASN A 1 87 ? -3.783 -1.669 13.572 1.00 86.12 87 ASN A O 1
ATOM 693 N N . LYS A 1 88 ? -3.307 -2.124 11.421 1.00 83.62 88 LYS A N 1
ATOM 694 C CA . LYS A 1 88 ? -4.477 -2.985 11.185 1.00 83.62 88 LYS A CA 1
ATOM 695 C C . LYS A 1 88 ? -4.585 -4.161 12.163 1.00 83.62 88 LYS A C 1
ATOM 697 O O . LYS A 1 88 ? -5.695 -4.474 12.588 1.00 83.62 88 LYS A O 1
ATOM 702 N N . ASP A 1 89 ? -3.477 -4.785 12.553 1.00 86.62 89 ASP A N 1
ATOM 703 C CA . ASP A 1 89 ? -3.492 -5.921 13.482 1.00 86.62 89 ASP A CA 1
ATOM 704 C C . ASP A 1 89 ? -3.792 -5.477 14.915 1.00 86.62 89 ASP A C 1
ATOM 706 O O . ASP A 1 89 ? -4.572 -6.123 15.614 1.00 86.62 89 ASP A O 1
ATOM 710 N N . LYS A 1 90 ? -3.259 -4.330 15.350 1.00 91.75 90 LYS A N 1
ATOM 711 C CA . LYS A 1 90 ? -3.614 -3.743 16.652 1.00 91.75 90 LYS A CA 1
ATOM 712 C C . LYS A 1 90 ? -5.070 -3.292 16.687 1.00 91.75 90 LYS A C 1
ATOM 714 O O . LYS A 1 90 ? -5.749 -3.511 17.689 1.00 91.75 90 LYS A O 1
ATOM 719 N N . LEU A 1 91 ? -5.583 -2.728 15.591 1.00 92.12 91 LEU A N 1
ATOM 720 C CA . LEU A 1 91 ? -7.011 -2.451 15.447 1.00 92.12 91 LEU A CA 1
ATOM 721 C C . LEU A 1 91 ? -7.830 -3.750 15.531 1.00 92.12 91 LEU A C 1
ATOM 723 O O . LEU A 1 91 ? -8.808 -3.797 16.272 1.00 92.12 91 LEU A O 1
ATOM 727 N N . ALA A 1 92 ? -7.409 -4.824 14.857 1.00 91.25 92 ALA A N 1
ATOM 728 C CA . ALA A 1 92 ? -8.054 -6.135 14.963 1.00 91.25 92 ALA A CA 1
ATOM 729 C C . ALA A 1 92 ? -8.064 -6.648 16.412 1.00 91.25 92 ALA A C 1
ATOM 731 O O . ALA A 1 92 ? -9.092 -7.123 16.895 1.00 91.25 92 ALA A O 1
ATOM 732 N N . ASN A 1 93 ? -6.946 -6.503 17.125 1.00 95.06 93 ASN A N 1
ATOM 733 C CA . ASN A 1 93 ? -6.823 -6.894 18.525 1.00 95.06 93 ASN A CA 1
ATOM 734 C C . ASN A 1 93 ? -7.703 -6.041 19.446 1.00 95.06 93 ASN A C 1
ATOM 736 O O . ASN A 1 93 ? -8.250 -6.580 20.406 1.00 95.06 93 ASN A O 1
ATOM 740 N N . LEU A 1 94 ? -7.895 -4.749 19.154 1.00 95.31 94 LEU A N 1
ATOM 741 C CA . LEU A 1 94 ? -8.829 -3.887 19.887 1.00 95.31 94 LEU A CA 1
ATOM 742 C C . LEU A 1 94 ? -10.270 -4.365 19.699 1.00 95.31 94 LEU A C 1
ATOM 744 O O . LEU A 1 94 ? -10.991 -4.540 20.679 1.00 95.31 94 LEU A O 1
ATOM 748 N N . ILE A 1 95 ? -10.674 -4.593 18.447 1.00 94.81 95 ILE A N 1
ATOM 749 C CA . ILE A 1 95 ? -12.005 -5.104 18.099 1.00 94.81 95 ILE A CA 1
ATOM 750 C C . ILE A 1 95 ? -12.248 -6.455 18.779 1.00 94.81 95 ILE A C 1
ATOM 752 O O . ILE A 1 95 ? -13.305 -6.671 19.372 1.00 94.81 95 ILE A O 1
ATOM 756 N N . LEU A 1 96 ? -11.254 -7.345 18.761 1.00 94.94 96 LEU A N 1
ATOM 757 C CA . LEU A 1 96 ? -11.332 -8.638 19.428 1.00 94.94 96 LEU A CA 1
ATOM 758 C C . LEU A 1 96 ? -11.465 -8.475 20.947 1.00 94.94 96 LEU A C 1
ATOM 760 O O . LEU A 1 96 ? -12.379 -9.050 21.528 1.00 94.94 96 LEU A O 1
ATOM 764 N N . LEU A 1 97 ? -10.625 -7.647 21.576 1.00 96.06 97 LEU A N 1
ATOM 765 C CA . LEU A 1 97 ? -10.666 -7.384 23.016 1.00 96.06 97 LEU A CA 1
ATOM 766 C C . LEU A 1 97 ? -12.034 -6.841 23.456 1.00 96.06 97 LEU A C 1
ATOM 768 O O . LEU A 1 97 ? -12.606 -7.358 24.411 1.00 96.06 97 LEU A O 1
ATOM 772 N N . LEU A 1 98 ? -12.582 -5.853 22.742 1.00 94.88 98 LEU A N 1
ATOM 773 C CA . LEU A 1 98 ? -13.897 -5.269 23.034 1.00 94.88 98 LEU A CA 1
ATOM 774 C C . LEU A 1 98 ? -15.044 -6.282 22.907 1.00 94.88 98 LEU A C 1
ATOM 776 O O . LEU A 1 98 ? -16.049 -6.141 23.596 1.00 94.88 98 LEU A O 1
ATOM 780 N N . ASN A 1 99 ? -14.900 -7.298 22.054 1.00 92.75 99 ASN A N 1
ATOM 781 C CA . ASN A 1 99 ? -15.918 -8.327 21.853 1.00 92.75 99 ASN A CA 1
ATOM 782 C C . ASN A 1 99 ? -15.758 -9.537 22.789 1.00 92.75 99 ASN A C 1
ATOM 784 O O . ASN A 1 99 ? -16.751 -10.189 23.105 1.00 92.75 99 ASN A O 1
ATOM 788 N N . THR A 1 100 ? -14.537 -9.862 23.229 1.00 93.56 100 THR A N 1
ATOM 789 C CA . THR A 1 100 ? -14.271 -11.055 24.054 1.00 93.56 100 THR A CA 1
ATOM 790 C C . THR A 1 100 ? -14.113 -10.763 25.543 1.00 93.56 100 THR A C 1
ATOM 792 O O . THR A 1 100 ? -14.467 -11.611 26.356 1.00 93.56 100 THR A O 1
ATOM 795 N N . ASP A 1 101 ? -13.562 -9.603 25.910 1.00 95.44 101 ASP A N 1
ATOM 796 C CA . ASP A 1 101 ? -13.288 -9.212 27.301 1.00 95.44 101 ASP A CA 1
ATOM 797 C C . ASP A 1 101 ? -13.493 -7.699 27.487 1.00 95.44 101 ASP A C 1
ATOM 799 O O . ASP A 1 101 ? -12.570 -6.898 27.678 1.00 95.44 101 ASP A O 1
ATOM 803 N N . TYR A 1 102 ? -14.757 -7.303 27.365 1.00 94.88 102 TYR A N 1
ATOM 804 C CA . TYR A 1 102 ? -15.177 -5.907 27.347 1.00 94.88 102 TYR A CA 1
ATOM 805 C C . TYR A 1 102 ? -14.867 -5.153 28.655 1.00 94.88 102 TYR A C 1
ATOM 807 O O . TYR A 1 102 ? -14.448 -3.997 28.623 1.00 94.88 102 TYR A O 1
ATOM 815 N N . GLU A 1 103 ? -14.991 -5.803 29.815 1.00 94.94 103 GLU A N 1
ATOM 816 C CA . GLU A 1 103 ? -14.691 -5.173 31.112 1.00 94.94 103 GLU A CA 1
ATOM 817 C C . GLU A 1 103 ? -13.187 -4.922 31.303 1.00 94.94 103 GLU A C 1
ATOM 819 O O . GLU A 1 103 ? -12.783 -3.879 31.837 1.00 94.94 103 GLU A O 1
ATOM 824 N N . LYS A 1 104 ? -12.331 -5.823 30.798 1.00 95.88 104 LYS A N 1
ATOM 825 C CA . LYS A 1 104 ? -10.888 -5.570 30.723 1.00 95.88 104 LYS A CA 1
ATOM 826 C C . LYS A 1 104 ? -10.595 -4.367 29.828 1.00 95.88 104 LYS A C 1
ATOM 828 O O . LYS A 1 104 ? -9.861 -3.477 30.256 1.00 95.88 104 LYS A O 1
ATOM 833 N N . ALA A 1 105 ? -11.199 -4.285 28.638 1.00 95.50 105 ALA A N 1
ATOM 834 C CA . ALA A 1 105 ? -11.058 -3.112 27.768 1.00 95.50 105 ALA A CA 1
ATOM 835 C C . ALA A 1 105 ? -11.470 -1.812 28.475 1.00 95.50 105 ALA A C 1
ATOM 837 O O . ALA A 1 105 ? -10.716 -0.839 28.443 1.00 95.50 105 ALA A O 1
ATOM 838 N N . LYS A 1 106 ? -12.618 -1.797 29.167 1.00 94.56 106 LYS A N 1
ATOM 839 C CA . LYS A 1 106 ? -13.090 -0.621 29.919 1.00 94.56 106 LYS A CA 1
ATOM 840 C C . LYS A 1 106 ? -12.111 -0.166 30.985 1.00 94.56 106 LYS A C 1
ATOM 842 O O . LYS A 1 106 ? -11.874 1.035 31.135 1.00 94.56 106 LYS A O 1
ATOM 847 N N . THR A 1 107 ? -11.531 -1.124 31.700 1.00 94.94 107 THR A N 1
ATOM 848 C CA . THR A 1 107 ? -10.534 -0.852 32.735 1.00 94.94 107 THR A CA 1
ATOM 849 C C . THR A 1 107 ? -9.273 -0.239 32.129 1.00 94.94 107 THR A C 1
ATOM 851 O O . THR A 1 107 ? -8.811 0.797 32.602 1.00 94.94 107 THR A O 1
ATOM 854 N N . LEU A 1 108 ? -8.751 -0.832 31.051 1.00 94.88 108 LEU A N 1
ATOM 855 C CA . LEU A 1 108 ? -7.538 -0.360 30.378 1.00 94.88 108 LEU A CA 1
ATOM 856 C C . LEU A 1 108 ? -7.713 1.015 29.716 1.00 94.88 108 LEU A C 1
ATOM 858 O O . LEU A 1 108 ? -6.776 1.806 29.697 1.00 94.88 108 LEU A O 1
ATOM 862 N N . LEU A 1 109 ? -8.910 1.316 29.206 1.00 94.19 109 LEU A N 1
ATOM 863 C CA . LEU A 1 109 ? -9.241 2.602 28.580 1.00 94.19 109 LEU A CA 1
ATOM 864 C C . LEU A 1 109 ? -9.698 3.676 29.583 1.00 94.19 109 LEU A C 1
ATOM 866 O O . LEU A 1 109 ? -10.053 4.783 29.180 1.00 94.19 109 LEU A O 1
ATOM 870 N N . GLY A 1 110 ? -9.726 3.367 30.885 1.00 92.12 110 GLY A N 1
ATOM 871 C CA . GLY A 1 110 ? -10.085 4.334 31.925 1.00 92.12 110 GLY A CA 1
ATOM 872 C C . GLY A 1 110 ? -11.534 4.833 31.844 1.00 92.12 110 GLY A C 1
ATOM 873 O O . GLY A 1 110 ? -11.820 5.978 32.210 1.00 92.12 110 GLY A O 1
ATOM 874 N N . LEU A 1 111 ? -12.457 3.996 31.362 1.00 89.69 111 LEU A N 1
ATOM 875 C CA . LEU A 1 111 ? -13.854 4.380 31.121 1.00 89.69 111 LEU A CA 1
ATOM 876 C C . LEU A 1 111 ? -14.694 4.479 32.400 1.00 89.69 111 LEU A C 1
ATOM 878 O O . LEU A 1 111 ? -15.661 5.246 32.446 1.00 89.69 111 LEU A O 1
ATOM 882 N N . GLY A 1 112 ? -14.314 3.754 33.455 1.00 87.94 112 GLY A N 1
ATOM 883 C CA . GLY A 1 112 ? -15.068 3.704 34.707 1.00 87.94 112 GLY A CA 1
ATOM 884 C C . GLY A 1 112 ? -16.488 3.161 34.478 1.00 87.94 112 GLY A C 1
ATOM 885 O O . GLY A 1 112 ? -16.620 2.076 33.916 1.00 87.94 112 GLY A O 1
ATOM 886 N N . PRO A 1 113 ? -17.551 3.875 34.895 1.00 86.81 113 PRO A N 1
ATOM 887 C CA . PRO A 1 113 ? -18.929 3.408 34.738 1.00 86.81 113 PRO A CA 1
ATOM 888 C C . PRO A 1 113 ? -19.498 3.602 33.324 1.00 86.81 113 PRO A C 1
ATOM 890 O O . PRO A 1 113 ? -20.654 3.260 33.109 1.00 86.81 113 PRO A O 1
ATOM 893 N N . ASN A 1 114 ? -18.746 4.207 32.401 1.00 89.50 114 ASN A N 1
ATOM 894 C CA . ASN A 1 114 ? -19.240 4.544 31.069 1.00 89.50 114 ASN A CA 1
ATOM 895 C C . ASN A 1 114 ? -19.058 3.378 30.094 1.00 89.50 114 ASN A C 1
ATOM 897 O O . ASN A 1 114 ? -18.099 2.610 30.194 1.00 89.50 114 ASN A O 1
ATOM 901 N N . GLU A 1 115 ? -19.951 3.300 29.120 1.00 91.75 115 GLU A N 1
ATOM 902 C CA . GLU A 1 115 ? -19.915 2.351 28.019 1.00 91.75 115 GLU A CA 1
ATOM 903 C C . GLU A 1 115 ? -19.246 2.948 26.780 1.00 91.75 115 GLU A C 1
ATOM 905 O O . GLU A 1 115 ? -19.236 4.164 26.584 1.00 91.75 115 GLU A O 1
ATOM 910 N N . LEU A 1 116 ? -18.677 2.079 25.943 1.00 93.25 116 LEU A N 1
ATOM 911 C CA . LEU A 1 116 ? -17.942 2.441 24.739 1.00 93.25 116 LEU A CA 1
ATOM 912 C C . LEU A 1 116 ? -18.441 1.642 23.541 1.00 93.25 116 LEU A C 1
ATOM 914 O O . LEU A 1 116 ? -18.545 0.416 23.586 1.00 93.25 116 LEU A O 1
ATOM 918 N N . TYR A 1 117 ? -18.630 2.350 22.436 1.00 92.50 117 TYR A N 1
ATOM 919 C CA . TYR A 1 117 ? -18.768 1.779 21.109 1.00 92.50 117 TYR A CA 1
ATOM 920 C C . TYR A 1 117 ? -17.768 2.433 20.162 1.00 92.50 117 TYR A C 1
ATOM 922 O O . TYR A 1 117 ? -17.664 3.658 20.105 1.00 92.50 117 TYR A O 1
ATOM 930 N N . VAL A 1 118 ? -17.030 1.615 19.421 1.00 92.12 118 VAL A N 1
ATOM 931 C CA . VAL A 1 118 ? -16.085 2.064 18.398 1.00 92.12 118 VAL A CA 1
ATOM 932 C C . VAL A 1 118 ? -16.576 1.568 17.050 1.00 92.12 118 VAL A C 1
ATOM 934 O O . VAL A 1 118 ? -16.910 0.394 16.911 1.00 92.12 118 VAL A O 1
ATOM 937 N N . ASN A 1 119 ? -16.601 2.448 16.055 1.00 91.44 119 ASN A N 1
ATOM 938 C CA . ASN A 1 119 ? -16.941 2.104 14.681 1.00 91.44 119 ASN A CA 1
ATOM 939 C C . ASN A 1 119 ? -15.982 2.776 13.699 1.00 91.44 119 ASN A C 1
ATOM 941 O O . ASN A 1 119 ? -15.894 4.003 13.666 1.00 91.44 119 ASN A O 1
ATOM 945 N N . VAL A 1 120 ? -15.303 1.983 12.876 1.00 90.38 120 VAL A N 1
ATOM 946 C CA . VAL A 1 120 ? -14.370 2.468 11.859 1.00 90.38 120 VAL A CA 1
ATOM 947 C C . VAL A 1 120 ? -15.013 2.384 10.479 1.00 90.38 120 VAL A C 1
ATOM 949 O O . VAL A 1 120 ? -15.448 1.318 10.036 1.00 90.38 120 VAL A O 1
ATOM 952 N N . THR A 1 121 ? -15.056 3.518 9.791 1.00 86.38 121 THR A N 1
ATOM 953 C CA . THR A 1 121 ? -15.590 3.640 8.433 1.00 86.38 121 THR A CA 1
ATOM 954 C C . THR A 1 121 ? -14.538 4.191 7.486 1.00 86.38 121 THR A C 1
ATOM 956 O O . THR A 1 121 ? -13.516 4.707 7.921 1.00 86.38 121 THR A O 1
ATOM 959 N N . ASP A 1 122 ? -14.776 4.117 6.185 1.00 80.38 122 ASP A N 1
ATOM 960 C CA . ASP A 1 122 ? -14.048 4.959 5.236 1.00 80.38 122 ASP A CA 1
ATOM 961 C C . ASP A 1 122 ? -14.565 6.423 5.313 1.00 80.38 122 ASP A C 1
ATOM 963 O O . ASP A 1 122 ? -15.531 6.707 6.041 1.00 80.38 122 ASP A O 1
ATOM 967 N N . PRO A 1 123 ? -13.958 7.378 4.581 1.00 75.94 123 PRO A N 1
ATOM 968 C CA . PRO A 1 123 ? -14.443 8.761 4.515 1.00 75.94 123 PRO A CA 1
ATOM 969 C C . PRO A 1 123 ? -15.855 8.917 3.924 1.00 75.94 123 PRO A C 1
ATOM 971 O O . PRO A 1 123 ? -16.458 9.981 4.050 1.00 75.94 123 PRO A O 1
ATOM 974 N N . TYR A 1 124 ? -16.397 7.870 3.299 1.00 78.88 124 TYR A N 1
ATOM 975 C CA . TYR A 1 124 ? -17.733 7.822 2.702 1.00 78.88 124 TYR A CA 1
ATOM 976 C C . TYR A 1 124 ? -18.750 7.085 3.588 1.00 78.88 124 TYR A C 1
ATOM 978 O O . TYR A 1 124 ? -19.869 6.814 3.150 1.00 78.88 124 TYR A O 1
ATOM 986 N N . ASN A 1 125 ? -18.386 6.805 4.846 1.00 79.25 125 ASN A N 1
ATOM 987 C CA . ASN A 1 125 ? -19.215 6.152 5.856 1.00 79.25 125 ASN A CA 1
ATOM 988 C C . ASN A 1 125 ? -19.545 4.670 5.565 1.00 79.25 125 ASN A C 1
ATOM 990 O O . ASN A 1 125 ? -20.480 4.116 6.148 1.00 79.25 125 ASN A O 1
ATOM 994 N N . ASN A 1 126 ? -18.776 4.002 4.700 1.00 82.44 126 ASN A N 1
ATOM 995 C CA . ASN A 1 126 ? -18.867 2.555 4.507 1.00 82.44 126 ASN A CA 1
ATOM 996 C C . ASN A 1 126 ? -18.117 1.819 5.622 1.00 82.44 126 ASN A C 1
ATOM 998 O O . ASN A 1 126 ? -17.052 2.253 6.060 1.00 82.44 126 ASN A O 1
ATOM 1002 N N . ILE A 1 127 ? -18.651 0.677 6.062 1.00 81.44 127 ILE A N 1
ATOM 1003 C CA . ILE A 1 127 ? -18.026 -0.150 7.105 1.00 81.44 127 ILE A CA 1
ATOM 1004 C C . ILE A 1 127 ? -16.698 -0.713 6.592 1.00 81.44 127 ILE A C 1
ATOM 1006 O O . ILE A 1 127 ? -16.652 -1.365 5.546 1.00 81.44 127 ILE A O 1
ATOM 1010 N N . VAL A 1 128 ? -15.632 -0.510 7.365 1.00 84.00 128 VAL A N 1
ATOM 1011 C CA . VAL A 1 128 ? -14.319 -1.104 7.097 1.00 84.00 128 VAL A CA 1
ATOM 1012 C C . VAL A 1 128 ? -14.270 -2.511 7.685 1.00 84.00 128 VAL A C 1
ATOM 1014 O O . VAL A 1 128 ? -14.759 -2.760 8.786 1.00 84.00 128 VAL A O 1
ATOM 1017 N N . TYR A 1 129 ? -13.653 -3.438 6.954 1.00 82.44 129 TYR A N 1
ATOM 1018 C CA . TYR A 1 129 ? -13.414 -4.799 7.424 1.00 82.44 129 TYR A CA 1
ATOM 1019 C C . TYR A 1 129 ? -11.931 -5.005 7.726 1.00 82.44 129 TYR A C 1
ATOM 1021 O O . TYR A 1 129 ? -11.061 -4.697 6.911 1.00 82.44 129 TYR A O 1
ATOM 1029 N N . VAL A 1 130 ? -11.645 -5.578 8.889 1.00 79.12 130 VAL A N 1
ATOM 1030 C CA . VAL A 1 130 ? -10.298 -5.913 9.349 1.00 79.12 130 VAL A CA 1
ATOM 1031 C C . VAL A 1 130 ? -10.250 -7.412 9.617 1.00 79.12 130 VAL A C 1
ATOM 1033 O O . VAL A 1 130 ? -11.011 -7.930 10.429 1.00 79.12 130 VAL A O 1
ATOM 1036 N N . ASN A 1 131 ? -9.383 -8.126 8.893 1.00 78.06 131 ASN A N 1
ATOM 1037 C CA . ASN A 1 131 ? -9.231 -9.586 8.974 1.00 78.06 131 ASN A CA 1
ATOM 1038 C C . ASN A 1 131 ? -10.572 -10.344 8.835 1.00 78.06 131 ASN A C 1
ATOM 1040 O O . AS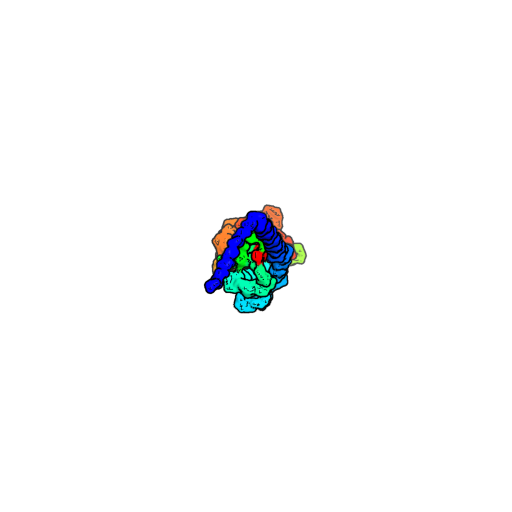N A 1 131 ? -10.827 -11.324 9.526 1.00 78.06 131 ASN A O 1
ATOM 1044 N N . GLY A 1 132 ? -11.450 -9.857 7.947 1.00 75.31 132 GLY A N 1
ATOM 1045 C CA . GLY A 1 132 ? -12.779 -10.427 7.689 1.00 75.31 132 GLY A CA 1
ATOM 1046 C C . GLY A 1 132 ? -13.863 -10.050 8.708 1.00 75.31 132 GLY A C 1
ATOM 1047 O O . GLY A 1 132 ? -15.026 -10.383 8.498 1.00 75.31 132 GLY A O 1
ATOM 1048 N N . MET A 1 133 ? -13.520 -9.332 9.779 1.00 83.12 133 MET A N 1
ATOM 1049 C CA . MET A 1 133 ? -14.460 -8.844 10.793 1.00 83.12 133 MET A CA 1
ATOM 1050 C C . MET A 1 133 ? -14.833 -7.387 10.521 1.00 83.12 133 MET A C 1
ATOM 1052 O O . MET A 1 133 ? -14.010 -6.621 10.024 1.00 83.12 133 MET A O 1
ATOM 1056 N N . GLN A 1 134 ? -16.058 -6.985 10.865 1.00 89.38 134 GLN A N 1
ATOM 1057 C CA . GLN A 1 134 ? -16.424 -5.567 10.861 1.00 89.38 134 GLN A CA 1
ATOM 1058 C C . GLN A 1 134 ? -15.561 -4.824 11.882 1.00 89.38 134 GLN A C 1
ATOM 1060 O O . GLN A 1 134 ? -15.406 -5.283 13.014 1.00 89.38 134 GLN A O 1
ATOM 1065 N N . ALA A 1 135 ? -15.007 -3.676 11.495 1.00 90.50 135 ALA A N 1
ATOM 1066 C CA . ALA A 1 135 ? -14.212 -2.823 12.372 1.00 90.50 135 ALA A CA 1
ATOM 1067 C C . ALA A 1 135 ? -15.109 -1.990 13.309 1.00 90.50 135 ALA A C 1
ATOM 1069 O O . ALA A 1 135 ? -14.951 -0.777 13.450 1.00 90.50 135 ALA A O 1
ATOM 1070 N N . SER A 1 136 ? -16.066 -2.662 13.946 1.00 91.81 136 SER A N 1
ATOM 1071 C CA . SER A 1 136 ? -17.025 -2.094 14.885 1.00 91.81 136 SER A CA 1
ATOM 1072 C C . SER A 1 136 ? -17.117 -3.013 16.104 1.00 91.81 136 SER A C 1
ATOM 1074 O O . SER A 1 136 ? -17.261 -4.227 15.951 1.00 91.81 136 SER A O 1
ATOM 1076 N N . ALA A 1 137 ? -17.004 -2.465 17.313 1.00 93.12 137 ALA A N 1
ATOM 1077 C CA . ALA A 1 137 ? -17.020 -3.251 18.547 1.00 93.12 137 ALA A CA 1
ATOM 1078 C C . ALA A 1 137 ? -17.456 -2.438 19.770 1.00 93.12 137 ALA A C 1
ATOM 1080 O O . ALA A 1 137 ? -17.434 -1.206 19.767 1.00 93.12 137 ALA A O 1
ATOM 1081 N N . GLY A 1 138 ? -17.804 -3.153 20.840 1.00 90.19 138 GLY A N 1
ATOM 1082 C CA . GLY A 1 138 ? -18.296 -2.581 22.091 1.00 90.19 138 GLY A CA 1
ATOM 1083 C C . GLY A 1 138 ? -19.822 -2.514 22.153 1.00 90.19 138 GLY A C 1
ATOM 1084 O O . GLY A 1 138 ? -20.522 -3.142 21.357 1.00 90.19 138 GLY A O 1
ATOM 1085 N N . MET A 1 139 ? -20.348 -1.766 23.120 1.00 89.50 139 MET A N 1
ATOM 1086 C CA . MET A 1 139 ? -21.785 -1.670 23.375 1.00 89.50 139 MET A CA 1
ATOM 1087 C C . MET A 1 139 ? -22.366 -0.416 22.714 1.00 89.50 139 MET A C 1
ATOM 1089 O O . MET A 1 139 ? -22.157 0.681 23.237 1.00 89.50 139 MET A O 1
ATOM 1093 N N . PRO A 1 140 ? -23.102 -0.525 21.590 1.00 85.62 140 PRO A N 1
ATOM 1094 C CA . PRO A 1 140 ? -23.732 0.637 20.974 1.00 85.62 140 PRO A CA 1
ATOM 1095 C C . PRO A 1 140 ? -24.784 1.246 21.916 1.00 85.62 140 PRO A C 1
ATOM 1097 O O . PRO A 1 140 ? -25.487 0.500 22.607 1.00 85.62 140 PRO A O 1
ATOM 1100 N N . PRO A 1 141 ? -24.936 2.583 21.948 1.00 80.56 141 PRO A N 1
ATOM 1101 C CA . PRO A 1 141 ? -25.979 3.213 22.743 1.00 80.56 141 PRO A CA 1
ATOM 1102 C C . PRO A 1 141 ? -27.354 2.744 22.269 1.00 80.56 141 PRO A C 1
ATOM 1104 O O . PRO A 1 141 ? -27.638 2.684 21.070 1.00 80.56 141 PRO A O 1
ATOM 1107 N N . SER A 1 142 ? -28.239 2.430 23.216 1.00 73.44 142 SER A N 1
ATOM 1108 C CA . SER A 1 142 ? -29.638 2.168 22.874 1.00 73.44 142 SER A CA 1
ATOM 1109 C C . SER A 1 142 ? -30.279 3.423 22.267 1.00 73.44 142 SER A C 1
ATOM 1111 O O . SER A 1 142 ? -29.899 4.553 22.588 1.00 73.44 142 SER A O 1
ATOM 1113 N N . SER A 1 143 ? -31.297 3.248 21.421 1.00 61.31 143 SER A N 1
ATOM 1114 C CA . SER A 1 143 ? -31.998 4.368 20.773 1.00 61.31 143 SER A CA 1
ATOM 1115 C C . SER A 1 143 ? -32.563 5.394 21.768 1.00 61.31 143 SER A C 1
ATOM 1117 O O . SER A 1 143 ? -32.661 6.574 21.441 1.00 61.31 143 SER A O 1
ATOM 1119 N N . ALA A 1 144 ? -32.891 4.971 22.995 1.00 54.31 144 ALA A N 1
ATOM 1120 C CA . ALA A 1 144 ? -33.335 5.855 24.072 1.00 54.31 144 ALA A CA 1
ATOM 1121 C C . ALA A 1 144 ? -32.197 6.740 24.618 1.00 54.31 144 ALA A C 1
ATOM 1123 O O . ALA A 1 144 ? -32.397 7.937 24.816 1.00 54.31 144 ALA A O 1
ATOM 1124 N N . VAL A 1 145 ? -30.995 6.183 24.797 1.00 58.66 145 VAL A N 1
ATOM 1125 C CA . VAL A 1 145 ? -29.809 6.905 25.299 1.00 58.66 145 VAL A CA 1
ATOM 1126 C C . VAL A 1 145 ? -29.306 7.922 24.275 1.00 58.66 145 VAL A C 1
ATOM 1128 O O . VAL A 1 145 ? -29.019 9.061 24.640 1.00 58.66 145 VAL A O 1
ATOM 1131 N N . ALA A 1 146 ? -29.287 7.551 22.989 1.00 57.81 146 ALA A N 1
ATOM 1132 C CA . ALA A 1 146 ? -28.883 8.445 21.901 1.00 57.81 146 ALA A CA 1
ATOM 1133 C C . ALA A 1 146 ? -29.776 9.699 21.806 1.00 57.81 146 ALA A C 1
ATOM 1135 O O . ALA A 1 146 ? -29.302 10.785 21.489 1.00 57.81 146 ALA A O 1
ATOM 1136 N N . SER A 1 147 ? -31.069 9.571 22.128 1.00 53.81 147 SER A N 1
ATOM 1137 C CA . SER A 1 147 ? -32.015 10.698 22.143 1.00 53.81 147 SER A CA 1
ATOM 1138 C C . SER A 1 147 ? -31.951 11.563 23.412 1.00 53.81 147 SER A C 1
ATOM 1140 O O . SER A 1 147 ? -32.430 12.697 23.416 1.00 53.81 147 SER A O 1
ATOM 1142 N N . ALA A 1 148 ? -31.353 11.049 24.491 1.00 53.06 148 ALA A N 1
ATOM 1143 C CA . ALA A 1 148 ? -31.340 11.671 25.815 1.00 53.06 148 ALA A CA 1
ATOM 1144 C C . ALA A 1 148 ? -30.085 12.522 26.096 1.00 53.06 148 ALA A C 1
ATOM 1146 O O . ALA A 1 148 ? -29.829 12.831 27.257 1.00 53.06 148 ALA A O 1
ATOM 1147 N N . HIS A 1 149 ? -29.291 12.878 25.072 1.00 56.97 149 HIS A N 1
ATOM 1148 C CA . HIS A 1 149 ? -28.029 13.637 25.219 1.00 56.97 149 HIS A CA 1
ATOM 1149 C C . HIS A 1 149 ? -27.048 12.994 26.227 1.00 56.97 149 HIS A C 1
ATOM 1151 O O . HIS A 1 149 ? -26.225 13.656 26.848 1.00 56.97 149 HIS A O 1
ATOM 1157 N N . SER A 1 150 ? -27.155 11.675 26.427 1.00 61.66 150 SER A N 1
ATOM 1158 C CA . SER A 1 150 ? -26.346 10.898 27.382 1.00 61.66 150 SER A CA 1
ATOM 1159 C C . SER A 1 150 ? -25.228 10.118 26.677 1.00 61.66 150 SER A C 1
ATOM 1161 O O . SER A 1 150 ? -24.768 9.088 27.165 1.00 61.66 150 SER A O 1
ATOM 1163 N N . SER A 1 151 ? -24.812 10.597 25.502 1.00 67.31 151 SER A N 1
ATOM 1164 C CA . SER A 1 151 ? -23.749 10.023 24.679 1.00 67.31 151 SER A CA 1
ATOM 1165 C C . SER A 1 151 ? -22.933 11.133 24.025 1.00 67.31 151 SER A C 1
ATOM 1167 O O . SER A 1 151 ? -23.516 12.052 23.456 1.00 67.31 151 SER A O 1
ATOM 1169 N N . SER A 1 152 ? -21.609 11.017 24.030 1.00 72.25 152 SER A N 1
ATOM 1170 C CA . SER A 1 152 ? -20.715 11.842 23.214 1.00 72.25 152 SER A CA 1
ATOM 1171 C C . SER A 1 152 ? -20.187 11.013 22.045 1.00 72.25 152 SER A C 1
ATOM 1173 O O . SER A 1 152 ? -19.903 9.826 22.197 1.00 72.25 152 SER A O 1
ATOM 1175 N N . THR A 1 153 ? -20.062 11.627 20.867 1.00 72.25 153 THR A N 1
ATOM 1176 C CA . THR A 1 153 ? -19.398 11.010 19.710 1.00 72.25 153 THR A CA 1
ATOM 1177 C C . THR A 1 153 ? -18.190 11.846 19.331 1.00 72.25 153 THR A C 1
ATOM 1179 O O . THR A 1 153 ? -18.313 13.041 19.076 1.00 72.25 153 THR A O 1
ATOM 1182 N N . MET A 1 154 ? -17.028 11.208 19.267 1.00 74.75 154 MET A N 1
ATOM 1183 C CA . MET A 1 154 ? -15.808 11.779 18.723 1.00 74.75 154 MET A CA 1
ATOM 1184 C C . MET A 1 154 ? -15.495 11.108 17.390 1.00 74.75 154 MET A C 1
ATOM 1186 O O . MET A 1 154 ? -15.375 9.886 17.324 1.00 74.75 154 MET A O 1
ATOM 1190 N N . GLN A 1 155 ? -15.367 11.909 16.334 1.00 76.44 155 GLN A N 1
ATOM 1191 C CA . GLN A 1 155 ? -14.927 11.443 15.022 1.00 76.44 155 GLN A CA 1
ATOM 1192 C C . GLN A 1 155 ? -13.486 11.868 14.791 1.00 76.44 155 GLN A C 1
ATOM 1194 O O . GLN A 1 155 ? -13.144 13.035 14.986 1.00 76.44 155 GLN A O 1
ATOM 1199 N N . ILE A 1 156 ? -12.647 10.928 14.368 1.00 66.19 156 ILE A N 1
ATOM 1200 C CA . ILE A 1 156 ? -11.241 11.192 14.071 1.00 66.19 156 ILE A CA 1
ATOM 1201 C C . ILE A 1 156 ? -10.897 10.558 12.739 1.00 66.19 156 ILE A C 1
ATOM 1203 O O . ILE A 1 156 ? -11.156 9.378 12.524 1.00 66.19 156 ILE A O 1
ATOM 1207 N N . SER A 1 157 ? -10.312 11.347 11.844 1.00 67.94 157 SER A N 1
ATOM 1208 C CA . SER A 1 157 ? -9.744 10.845 10.594 1.00 67.94 157 SER A CA 1
ATOM 1209 C C . SER A 1 157 ? -8.307 10.394 10.840 1.00 67.94 157 SER A C 1
ATOM 1211 O O . SER A 1 157 ? -7.520 11.136 11.425 1.00 67.94 157 SER A O 1
ATOM 1213 N N . SER A 1 158 ? -7.969 9.180 10.422 1.00 63.62 158 SER A N 1
ATOM 1214 C CA . SER A 1 158 ? -6.639 8.594 10.595 1.00 63.62 158 SER A CA 1
ATOM 1215 C C . SER A 1 158 ? -6.345 7.626 9.450 1.00 63.62 158 SER A C 1
ATOM 1217 O O . SER A 1 158 ? -7.260 7.130 8.793 1.00 63.62 158 SER A O 1
ATOM 1219 N N . LEU A 1 159 ? -5.069 7.386 9.162 1.00 61.06 159 LEU A N 1
ATOM 1220 C CA . LEU A 1 159 ? -4.656 6.415 8.153 1.00 61.06 159 LEU A CA 1
ATOM 1221 C C . LEU A 1 159 ? -4.643 5.025 8.786 1.00 61.06 159 LEU A C 1
ATOM 1223 O O . LEU A 1 159 ? -4.060 4.859 9.852 1.00 61.06 159 LEU A O 1
ATOM 1227 N N . VAL A 1 160 ? -5.273 4.029 8.158 1.00 62.31 160 VAL A N 1
ATOM 1228 C CA . VAL A 1 160 ? -5.047 2.620 8.512 1.00 62.31 160 VAL A CA 1
ATOM 1229 C C . VAL A 1 160 ? -3.974 2.071 7.606 1.00 62.31 160 VAL A C 1
ATOM 1231 O O . VAL A 1 160 ? -4.187 1.850 6.413 1.00 62.31 160 VAL A O 1
ATOM 1234 N N . ARG A 1 161 ? -2.833 1.792 8.220 1.00 66.00 161 ARG A N 1
ATOM 1235 C CA . ARG A 1 161 ? -1.740 1.067 7.615 1.00 66.00 161 ARG A CA 1
ATOM 1236 C C . ARG A 1 161 ? -1.897 -0.414 7.910 1.00 66.00 161 ARG A C 1
ATOM 1238 O O . ARG A 1 161 ? -2.050 -0.866 9.047 1.00 66.00 161 ARG A O 1
ATOM 1245 N N . SER A 1 162 ? -1.863 -1.190 6.846 1.00 69.06 162 SER A N 1
ATOM 1246 C CA . SER A 1 162 ? -1.619 -2.619 6.930 1.00 69.06 162 SER A CA 1
ATOM 1247 C C . SER A 1 162 ? -0.382 -2.938 6.138 1.00 69.06 162 SER A C 1
ATOM 1249 O O . SER A 1 162 ? -0.080 -2.223 5.185 1.00 69.06 162 SER A O 1
ATOM 1251 N N . ASN A 1 163 ? 0.270 -4.035 6.506 1.00 83.50 163 ASN A N 1
ATOM 1252 C CA . ASN A 1 163 ? 1.380 -4.539 5.727 1.00 83.50 163 ASN A CA 1
ATOM 1253 C C . ASN A 1 163 ? 0.945 -4.717 4.268 1.00 83.50 163 ASN A C 1
ATOM 1255 O O . ASN A 1 163 ? -0.160 -5.201 3.991 1.00 83.50 163 ASN A O 1
ATOM 1259 N N . ASN A 1 164 ? 1.805 -4.301 3.352 1.00 89.69 164 ASN A N 1
ATOM 1260 C CA . ASN A 1 164 ? 1.569 -4.325 1.921 1.00 89.69 164 ASN A CA 1
ATOM 1261 C C . ASN A 1 164 ? 2.458 -5.379 1.255 1.00 89.69 164 ASN A C 1
ATOM 1263 O O . ASN A 1 164 ? 3.590 -5.625 1.672 1.00 89.69 164 ASN A O 1
ATOM 1267 N N . SER A 1 165 ? 1.945 -6.005 0.203 1.00 95.75 165 SER A N 1
ATOM 1268 C CA . SER A 1 165 ? 2.739 -6.735 -0.780 1.00 95.75 165 SER A CA 1
ATOM 1269 C C . SER A 1 165 ? 2.970 -5.798 -1.958 1.00 95.75 165 SER A C 1
ATOM 1271 O O . SER A 1 165 ? 2.042 -5.498 -2.709 1.00 95.75 165 SER A O 1
ATOM 1273 N N . ILE A 1 166 ? 4.199 -5.311 -2.109 1.00 97.94 166 ILE A N 1
ATOM 1274 C CA . ILE A 1 166 ? 4.567 -4.313 -3.115 1.00 97.94 166 ILE A CA 1
ATOM 1275 C C . ILE A 1 166 ? 5.321 -5.008 -4.245 1.00 97.94 166 ILE A C 1
ATOM 1277 O O . ILE A 1 166 ? 6.422 -5.523 -4.053 1.00 97.94 166 ILE A O 1
ATOM 1281 N N . ALA A 1 167 ? 4.739 -5.030 -5.437 1.00 98.62 167 ALA A N 1
ATOM 1282 C CA . ALA A 1 167 ? 5.394 -5.531 -6.633 1.00 98.62 167 ALA A CA 1
ATOM 1283 C C . ALA A 1 167 ? 5.910 -4.363 -7.477 1.00 98.62 167 ALA A C 1
ATOM 1285 O O . ALA A 1 167 ? 5.133 -3.611 -8.064 1.00 98.62 167 ALA A O 1
ATOM 1286 N N . ILE A 1 168 ? 7.232 -4.229 -7.560 1.00 98.75 168 ILE A N 1
ATOM 1287 C CA . ILE A 1 168 ? 7.878 -3.252 -8.435 1.00 98.75 168 ILE A CA 1
ATOM 1288 C C . ILE A 1 168 ? 8.076 -3.908 -9.804 1.00 98.75 168 ILE A C 1
ATOM 1290 O O . ILE A 1 168 ? 8.787 -4.910 -9.931 1.00 98.75 168 ILE A O 1
ATOM 1294 N N . VAL A 1 169 ? 7.446 -3.353 -10.833 1.00 98.62 169 VAL A N 1
ATOM 1295 C CA . VAL A 1 169 ? 7.757 -3.650 -12.233 1.00 98.62 169 VAL A CA 1
ATOM 1296 C C . VAL A 1 169 ? 8.861 -2.687 -12.649 1.00 98.62 169 VAL A C 1
ATOM 1298 O O . VAL A 1 169 ? 8.637 -1.482 -12.738 1.00 98.62 169 VAL A O 1
ATOM 1301 N N . PHE A 1 170 ? 10.067 -3.216 -12.834 1.00 98.00 170 PHE A N 1
ATOM 1302 C CA . PHE A 1 170 ? 11.268 -2.422 -13.065 1.00 98.00 170 PHE A CA 1
ATOM 1303 C C . PHE A 1 170 ? 11.725 -2.552 -14.519 1.00 98.00 170 PHE A C 1
ATOM 1305 O O . PHE A 1 170 ? 12.147 -3.631 -14.953 1.00 98.00 170 PHE A O 1
ATOM 1312 N N . ASP A 1 171 ? 11.654 -1.449 -15.258 1.00 96.25 171 ASP A N 1
ATOM 1313 C CA . ASP A 1 171 ? 12.160 -1.347 -16.622 1.00 96.25 171 ASP A CA 1
ATOM 1314 C C . ASP A 1 171 ? 13.696 -1.406 -16.655 1.00 96.25 171 ASP A C 1
ATOM 1316 O O . ASP A 1 171 ? 14.396 -0.650 -15.979 1.00 96.25 171 ASP A O 1
ATOM 1320 N N . GLN A 1 172 ? 14.215 -2.351 -17.438 1.00 95.25 172 GLN A N 1
ATOM 1321 C CA . GLN A 1 172 ? 15.641 -2.488 -17.738 1.00 95.25 172 GLN A CA 1
ATOM 1322 C C . GLN A 1 172 ? 15.895 -2.525 -19.252 1.00 95.25 172 GLN A C 1
ATOM 1324 O O . GLN A 1 172 ? 16.862 -3.133 -19.704 1.00 95.25 172 GLN A O 1
ATOM 1329 N N . SER A 1 173 ? 15.012 -1.915 -20.043 1.00 96.31 173 SER A N 1
ATOM 1330 C CA . SER A 1 173 ? 15.115 -1.809 -21.498 1.00 96.31 173 SER A CA 1
ATOM 1331 C C . SER A 1 173 ? 16.384 -1.069 -21.936 1.00 96.31 173 SER A C 1
ATOM 1333 O O . SER A 1 173 ? 17.118 -0.487 -21.133 1.00 96.31 173 SER A O 1
ATOM 1335 N N . GLY A 1 174 ? 16.691 -1.115 -23.235 1.00 95.56 174 GLY A N 1
ATOM 1336 C CA . GLY A 1 174 ? 17.898 -0.488 -23.776 1.00 95.56 174 GLY A CA 1
ATOM 1337 C C . GLY A 1 174 ? 17.972 1.029 -23.556 1.00 95.56 174 GLY A C 1
ATOM 1338 O O . GLY A 1 174 ? 19.067 1.532 -23.317 1.00 95.56 174 GLY A O 1
ATOM 1339 N N . SER A 1 175 ? 16.839 1.740 -23.577 1.00 94.94 175 SER A N 1
ATOM 1340 C CA . SER A 1 175 ? 16.756 3.196 -23.348 1.00 94.94 175 SER A CA 1
ATOM 1341 C C . SER A 1 175 ? 17.206 3.603 -21.947 1.00 94.94 175 SER A C 1
ATOM 1343 O O . SER A 1 175 ? 17.778 4.676 -21.762 1.00 94.94 175 SER A O 1
ATOM 1345 N N . MET A 1 176 ? 17.105 2.699 -20.970 1.00 96.81 176 MET A N 1
ATOM 1346 C CA . MET A 1 176 ? 17.612 2.934 -19.618 1.00 96.81 176 MET A CA 1
ATOM 1347 C C . MET A 1 176 ? 19.150 3.056 -19.556 1.00 96.81 176 MET A C 1
ATOM 1349 O O . MET A 1 176 ? 19.694 3.476 -18.532 1.00 96.81 176 MET A O 1
ATOM 1353 N N . ALA A 1 177 ? 19.875 2.721 -20.632 1.00 97.06 177 ALA A N 1
ATOM 1354 C CA . ALA A 1 177 ? 21.313 2.973 -20.754 1.00 97.06 177 ALA A CA 1
ATOM 1355 C C . ALA A 1 177 ? 21.647 4.439 -21.091 1.00 97.06 177 ALA A C 1
ATOM 1357 O O . ALA A 1 177 ? 22.808 4.837 -20.960 1.00 97.06 177 ALA A O 1
ATOM 1358 N N . ASP A 1 178 ? 20.661 5.236 -21.513 1.00 96.50 178 ASP A N 1
ATOM 1359 C CA . ASP A 1 178 ? 20.859 6.637 -21.872 1.00 96.50 178 ASP A CA 1
ATOM 1360 C C . ASP A 1 178 ? 21.313 7.462 -20.666 1.00 96.50 178 ASP A C 1
ATOM 1362 O O . ASP A 1 178 ? 20.939 7.211 -19.517 1.00 96.50 178 ASP A O 1
ATOM 1366 N N . THR A 1 179 ? 22.127 8.483 -20.923 1.00 96.56 179 THR A N 1
ATOM 1367 C CA . THR A 1 179 ? 22.658 9.365 -19.881 1.00 96.56 179 THR A CA 1
ATOM 1368 C C . THR A 1 179 ? 21.757 10.565 -19.634 1.00 96.56 179 THR A C 1
ATOM 1370 O O . THR A 1 179 ? 21.408 11.294 -20.562 1.00 96.56 179 THR A O 1
ATOM 1373 N N . LEU A 1 180 ? 21.472 10.826 -18.363 1.00 94.81 180 LEU A N 1
ATOM 1374 C CA . LEU A 1 180 ? 20.843 12.050 -17.883 1.00 94.81 180 LEU A CA 1
ATOM 1375 C C . LEU A 1 180 ? 21.801 13.250 -17.972 1.00 94.81 180 LEU A C 1
ATOM 1377 O O . LEU A 1 180 ? 23.030 13.074 -17.967 1.00 94.81 180 LEU A O 1
ATOM 1381 N N . PRO A 1 181 ? 21.274 14.489 -17.937 1.00 88.94 181 PRO A N 1
ATOM 1382 C CA . PRO A 1 181 ? 22.081 15.667 -17.638 1.00 88.94 181 PRO A CA 1
ATOM 1383 C C . PRO A 1 181 ? 22.862 15.459 -16.328 1.00 88.94 181 PRO A C 1
ATOM 1385 O O . PRO A 1 181 ? 22.274 15.259 -15.270 1.00 88.94 181 PRO A O 1
ATOM 1388 N N . GLY A 1 182 ? 24.196 15.469 -16.403 1.00 83.00 182 GLY A N 1
ATOM 1389 C CA . GLY A 1 182 ? 25.081 15.149 -15.270 1.00 83.00 182 GLY A CA 1
ATOM 1390 C C . GLY A 1 182 ? 25.866 13.839 -15.413 1.00 83.00 182 GLY A C 1
ATOM 1391 O O . GLY A 1 182 ? 26.768 13.592 -14.617 1.00 83.00 182 GLY A O 1
ATOM 1392 N N . GLY A 1 183 ? 25.595 13.035 -16.448 1.00 91.19 183 GLY A N 1
ATOM 1393 C CA . GLY A 1 183 ? 26.444 11.910 -16.867 1.00 91.19 183 GLY A CA 1
ATOM 1394 C C . GLY A 1 183 ? 26.120 10.551 -16.237 1.00 91.19 183 GLY A C 1
ATOM 1395 O O . GLY A 1 183 ? 26.732 9.557 -16.616 1.00 91.19 183 GLY A O 1
ATOM 1396 N N . GLN A 1 184 ? 25.158 10.483 -15.315 1.00 94.69 184 GLN A N 1
ATOM 1397 C CA . GLN A 1 184 ? 24.619 9.222 -14.794 1.00 94.69 184 GLN A CA 1
ATOM 1398 C C . GLN A 1 184 ? 23.651 8.595 -15.810 1.00 94.69 184 GLN A C 1
ATOM 1400 O O . GLN A 1 184 ? 22.913 9.321 -16.475 1.00 94.69 184 GLN A O 1
ATOM 1405 N N . THR A 1 185 ? 23.615 7.264 -15.922 1.00 97.50 185 THR A N 1
ATOM 1406 C CA . THR A 1 185 ? 22.601 6.579 -16.746 1.00 97.50 185 THR A CA 1
ATOM 1407 C C . THR A 1 185 ? 21.216 6.643 -16.099 1.00 97.50 185 THR A C 1
ATOM 1409 O O . THR A 1 185 ? 21.098 6.724 -14.871 1.00 97.50 185 THR A O 1
ATOM 1412 N N . LYS A 1 186 ? 20.149 6.564 -16.899 1.00 97.75 186 LYS A N 1
ATOM 1413 C CA . LYS A 1 186 ? 18.777 6.456 -16.386 1.00 97.75 186 LYS A CA 1
ATOM 1414 C C . LYS A 1 186 ? 18.628 5.249 -15.451 1.00 97.75 186 LYS A C 1
ATOM 1416 O O . LYS A 1 186 ? 18.065 5.377 -14.366 1.00 97.75 186 LYS A O 1
ATOM 1421 N N . LEU A 1 187 ? 19.214 4.105 -15.809 1.00 97.44 187 LEU A N 1
ATOM 1422 C CA . LEU A 1 187 ? 19.221 2.908 -14.972 1.00 97.44 187 LEU A CA 1
ATOM 1423 C C . LEU A 1 187 ? 19.884 3.152 -13.612 1.00 97.44 187 LEU A C 1
ATOM 1425 O O . LEU A 1 187 ? 19.330 2.768 -12.585 1.00 97.44 187 LEU A O 1
ATOM 1429 N N . ASP A 1 188 ? 21.052 3.793 -13.571 1.00 97.38 188 ASP A N 1
ATOM 1430 C CA . ASP A 1 188 ? 21.743 4.064 -12.306 1.00 97.38 188 ASP A CA 1
ATOM 1431 C C . ASP A 1 188 ? 20.976 5.063 -11.430 1.00 97.38 188 ASP A C 1
ATOM 1433 O O . ASP A 1 188 ? 20.983 4.939 -10.198 1.00 97.38 188 ASP A O 1
ATOM 1437 N N . ALA A 1 189 ? 20.289 6.029 -12.046 1.00 97.62 189 ALA A N 1
ATOM 1438 C CA . ALA A 1 189 ? 19.389 6.938 -11.345 1.00 97.62 189 ALA A CA 1
ATOM 1439 C C . ALA A 1 189 ? 18.184 6.181 -10.766 1.00 97.62 189 ALA A C 1
ATOM 1441 O O . ALA A 1 189 ? 17.874 6.338 -9.587 1.00 97.62 189 ALA A O 1
ATOM 1442 N N . ALA A 1 190 ? 17.573 5.279 -11.537 1.00 97.81 190 ALA A N 1
ATOM 1443 C CA . ALA A 1 190 ? 16.490 4.420 -11.067 1.00 97.81 190 ALA A CA 1
ATOM 1444 C C . ALA A 1 190 ? 16.914 3.492 -9.925 1.00 97.81 190 ALA A C 1
ATOM 1446 O O . ALA A 1 190 ? 16.218 3.396 -8.914 1.00 97.81 190 ALA A O 1
ATOM 1447 N N . LYS A 1 191 ? 18.095 2.871 -10.020 1.00 97.50 191 LYS A N 1
ATOM 1448 C CA . LYS A 1 191 ? 18.670 2.064 -8.933 1.00 97.50 191 LYS A CA 1
ATOM 1449 C C . LYS A 1 191 ? 18.864 2.893 -7.664 1.00 97.50 191 LYS A C 1
ATOM 1451 O O . LYS A 1 191 ? 18.533 2.433 -6.575 1.00 97.50 191 LYS A O 1
ATOM 1456 N N . THR A 1 192 ? 19.400 4.107 -7.794 1.00 96.81 192 THR A N 1
ATOM 1457 C CA . THR A 1 192 ? 19.583 5.030 -6.663 1.00 96.81 192 THR A CA 1
ATOM 1458 C C . THR A 1 192 ? 18.244 5.404 -6.032 1.00 96.81 192 THR A C 1
ATOM 1460 O O . THR A 1 192 ? 18.087 5.282 -4.817 1.00 96.81 192 THR A O 1
ATOM 1463 N N . ALA A 1 193 ? 17.265 5.786 -6.852 1.00 97.56 193 ALA A N 1
ATOM 1464 C CA . ALA A 1 193 ? 15.934 6.174 -6.408 1.00 97.56 193 ALA A CA 1
ATOM 1465 C C . ALA A 1 193 ? 15.222 5.044 -5.655 1.00 97.56 193 ALA A C 1
ATOM 1467 O O . ALA A 1 193 ? 14.779 5.248 -4.524 1.00 97.56 193 ALA A O 1
ATOM 1468 N N . VAL A 1 194 ? 15.188 3.832 -6.225 1.00 97.00 194 VAL A N 1
ATOM 1469 C CA . VAL A 1 194 ? 14.559 2.682 -5.562 1.00 97.00 194 VAL A CA 1
ATOM 1470 C C . VAL A 1 194 ? 15.305 2.311 -4.283 1.00 97.00 194 VAL A C 1
ATOM 1472 O O . VAL A 1 194 ? 14.673 2.050 -3.268 1.00 97.00 194 VAL A O 1
ATOM 1475 N N . ASN A 1 195 ? 16.640 2.361 -4.262 1.00 95.69 195 ASN A N 1
ATOM 1476 C CA . ASN A 1 195 ? 17.402 2.098 -3.038 1.00 95.69 195 ASN A CA 1
ATOM 1477 C C . ASN A 1 195 ? 17.072 3.072 -1.896 1.00 95.69 195 ASN A C 1
ATOM 1479 O O . ASN A 1 195 ? 17.113 2.658 -0.736 1.00 95.69 195 ASN A O 1
ATOM 1483 N N . ASN A 1 196 ? 16.767 4.335 -2.203 1.00 94.88 196 ASN A N 1
ATOM 1484 C CA . ASN A 1 196 ? 16.338 5.325 -1.212 1.00 94.88 196 ASN A CA 1
ATOM 1485 C C . ASN A 1 196 ? 14.872 5.130 -0.808 1.00 94.88 196 ASN A C 1
ATOM 1487 O O . ASN A 1 196 ? 14.541 5.202 0.374 1.00 94.88 196 ASN A O 1
ATOM 1491 N N . PHE A 1 197 ? 14.002 4.816 -1.769 1.00 96.00 197 PHE A N 1
ATOM 1492 C CA . PHE A 1 197 ? 12.606 4.470 -1.505 1.00 96.00 197 PHE A CA 1
ATOM 1493 C C . PHE A 1 197 ? 12.492 3.258 -0.575 1.00 96.00 197 PHE A C 1
ATOM 1495 O O . PHE A 1 197 ? 11.723 3.278 0.375 1.00 96.00 197 PHE A O 1
ATOM 1502 N N . LEU A 1 198 ? 13.322 2.236 -0.778 1.00 95.06 198 LEU A N 1
ATOM 1503 C CA . LEU A 1 198 ? 13.331 1.032 0.048 1.00 95.06 198 LEU A CA 1
ATOM 1504 C C . LEU A 1 198 ? 13.647 1.299 1.534 1.00 95.06 198 LEU A C 1
ATOM 1506 O O . LEU A 1 198 ? 13.366 0.444 2.367 1.00 95.06 198 LEU A O 1
ATOM 1510 N N . LEU A 1 199 ? 14.203 2.467 1.883 1.00 91.31 199 LEU A N 1
ATOM 1511 C CA . LEU A 1 199 ? 14.384 2.898 3.277 1.00 91.31 199 LEU A CA 1
ATOM 1512 C C . LEU A 1 199 ? 13.088 3.422 3.925 1.00 91.31 199 LEU A C 1
ATOM 1514 O O . LEU A 1 199 ? 13.044 3.548 5.144 1.00 91.31 199 LEU A O 1
ATOM 1518 N N . HIS A 1 200 ? 12.062 3.725 3.126 1.00 87.50 200 HIS A N 1
ATOM 1519 C CA . HIS A 1 200 ? 10.738 4.191 3.564 1.00 87.50 200 HIS A CA 1
ATOM 1520 C C . HIS A 1 200 ? 9.732 3.048 3.728 1.00 87.50 200 HIS A C 1
ATOM 1522 O O . HIS A 1 200 ? 8.635 3.256 4.245 1.00 87.50 200 HIS A O 1
ATOM 1528 N N . ILE A 1 201 ? 10.097 1.838 3.297 1.00 89.00 201 ILE A N 1
ATOM 1529 C CA . ILE A 1 201 ? 9.283 0.644 3.500 1.00 89.00 201 ILE A CA 1
ATOM 1530 C C . ILE A 1 201 ? 9.291 0.286 4.985 1.00 89.00 201 ILE A C 1
ATOM 1532 O O . ILE A 1 201 ? 10.352 0.101 5.586 1.00 89.00 201 ILE A O 1
ATOM 1536 N N . VAL A 1 202 ? 8.103 0.186 5.580 1.00 83.94 202 VAL A N 1
ATOM 1537 C CA . VAL A 1 202 ? 7.977 -0.145 7.005 1.00 83.94 202 VAL A CA 1
ATOM 1538 C C . VAL A 1 202 ? 8.176 -1.636 7.269 1.00 83.94 202 VAL A C 1
ATOM 1540 O O . VAL A 1 202 ? 7.929 -2.467 6.391 1.00 83.94 202 VAL A O 1
ATOM 1543 N N . PRO A 1 203 ? 8.579 -2.014 8.496 1.00 81.19 203 PRO A N 1
ATOM 1544 C CA . PRO A 1 203 ? 8.627 -3.414 8.893 1.00 81.19 203 PRO A CA 1
ATOM 1545 C C . PRO A 1 203 ? 7.280 -4.118 8.679 1.00 81.19 203 PRO A C 1
ATOM 1547 O O . PRO A 1 203 ? 6.255 -3.653 9.165 1.00 81.19 203 PRO A O 1
ATOM 1550 N N . GLY A 1 204 ? 7.303 -5.265 7.996 1.00 83.44 204 GLY A N 1
ATOM 1551 C CA . GLY A 1 204 ? 6.113 -6.077 7.708 1.00 83.44 204 GLY A CA 1
ATOM 1552 C C . GLY A 1 204 ? 5.646 -5.993 6.255 1.00 83.44 204 GLY A C 1
ATOM 1553 O O . GLY A 1 204 ? 5.068 -6.959 5.751 1.00 83.44 204 GLY A O 1
ATOM 1554 N N . ASP A 1 205 ? 5.971 -4.905 5.558 1.00 91.62 205 ASP A N 1
ATOM 1555 C CA . ASP A 1 205 ? 5.816 -4.841 4.110 1.00 91.62 205 ASP A CA 1
ATOM 1556 C C . ASP A 1 205 ? 6.804 -5.792 3.438 1.00 91.62 205 ASP A C 1
ATOM 1558 O O . ASP A 1 205 ? 7.974 -5.901 3.820 1.00 91.62 205 ASP A O 1
ATOM 1562 N N . GLU A 1 206 ? 6.325 -6.482 2.411 1.00 96.31 206 GLU A N 1
ATOM 1563 C CA . GLU A 1 206 ? 7.157 -7.325 1.568 1.00 96.31 206 GLU A CA 1
ATOM 1564 C C . GLU A 1 206 ? 7.241 -6.743 0.165 1.00 96.31 206 GLU A C 1
ATOM 1566 O O . GLU A 1 206 ? 6.266 -6.223 -0.381 1.00 96.31 206 GLU A O 1
ATOM 1571 N N . VAL A 1 207 ? 8.417 -6.862 -0.441 1.00 98.44 207 VAL A N 1
ATOM 1572 C CA . VAL A 1 207 ? 8.679 -6.313 -1.768 1.00 98.44 207 VAL A CA 1
ATOM 1573 C C . VAL A 1 207 ? 9.134 -7.424 -2.701 1.00 98.44 207 VAL A C 1
ATOM 1575 O O . VAL A 1 207 ? 10.017 -8.215 -2.364 1.00 98.44 207 VAL A O 1
ATOM 1578 N N . ALA A 1 208 ? 8.535 -7.478 -3.885 1.00 98.56 208 ALA A N 1
ATOM 1579 C CA . ALA A 1 208 ? 9.002 -8.271 -5.013 1.00 98.56 208 ALA A CA 1
ATOM 1580 C C . ALA A 1 208 ? 9.430 -7.343 -6.150 1.00 98.56 208 ALA A C 1
ATOM 1582 O O . ALA A 1 208 ? 8.904 -6.240 -6.309 1.00 98.56 208 ALA A O 1
ATOM 1583 N N . VAL A 1 209 ? 10.360 -7.818 -6.977 1.00 98.69 209 VAL A N 1
ATOM 1584 C CA . VAL A 1 209 ? 10.782 -7.105 -8.185 1.00 98.69 209 VAL A CA 1
ATOM 1585 C C . VAL A 1 209 ? 10.579 -8.013 -9.378 1.00 98.69 209 VAL A C 1
ATOM 1587 O O . VAL A 1 209 ? 11.119 -9.118 -9.445 1.00 98.69 209 VAL A O 1
ATOM 1590 N N . THR A 1 210 ? 9.815 -7.520 -10.337 1.00 98.56 210 THR A N 1
ATOM 1591 C CA . THR A 1 210 ? 9.554 -8.166 -11.620 1.00 98.56 210 THR A CA 1
ATOM 1592 C C . THR A 1 210 ? 10.146 -7.323 -12.733 1.00 98.56 210 THR A C 1
ATOM 1594 O O . THR A 1 210 ? 10.164 -6.098 -12.659 1.00 98.56 210 THR A O 1
ATOM 1597 N N . THR A 1 211 ? 10.698 -7.981 -13.739 1.00 97.50 211 THR A N 1
ATOM 1598 C CA . THR A 1 211 ? 11.372 -7.322 -14.856 1.00 97.50 211 THR A CA 1
ATOM 1599 C C . THR A 1 211 ? 11.389 -8.264 -16.058 1.00 97.50 211 THR A C 1
ATOM 1601 O O . THR A 1 211 ? 10.751 -9.320 -16.054 1.00 97.50 211 THR A O 1
ATOM 1604 N N . PHE A 1 212 ? 12.111 -7.894 -17.105 1.00 95.75 212 PHE A N 1
ATOM 1605 C CA . PHE A 1 212 ? 12.134 -8.606 -18.371 1.00 95.75 212 PHE A CA 1
ATOM 1606 C C . PHE A 1 212 ? 13.512 -8.592 -19.010 1.00 95.75 212 PHE A C 1
ATOM 1608 O O . PHE A 1 212 ? 14.271 -7.648 -18.843 1.00 95.75 212 PHE A O 1
ATOM 1615 N N . ARG A 1 213 ? 13.840 -9.638 -19.769 1.00 89.19 213 ARG A N 1
ATOM 1616 C CA . ARG A 1 213 ? 15.037 -9.670 -20.619 1.00 89.19 213 ARG A CA 1
ATOM 1617 C C . ARG A 1 213 ? 14.748 -9.290 -22.069 1.00 89.19 213 ARG A C 1
ATOM 1619 O O . ARG A 1 213 ? 15.627 -8.820 -22.781 1.00 89.19 213 ARG A O 1
ATOM 1626 N N . ASN A 1 214 ? 13.552 -9.623 -22.537 1.00 91.50 214 ASN A N 1
ATOM 1627 C CA . ASN A 1 214 ? 13.047 -9.382 -23.886 1.00 91.50 214 ASN A CA 1
ATOM 1628 C C . ASN A 1 214 ? 11.535 -9.671 -23.903 1.00 91.50 214 ASN A C 1
ATOM 1630 O O . ASN A 1 214 ? 10.982 -10.105 -22.893 1.00 91.50 214 ASN A O 1
ATOM 1634 N N . CYS A 1 215 ? 10.892 -9.508 -25.063 1.00 93.44 215 CYS A N 1
ATOM 1635 C CA . CYS A 1 215 ? 9.450 -9.710 -25.248 1.00 93.44 215 CYS A CA 1
ATOM 1636 C C . CYS A 1 215 ? 8.899 -11.077 -24.798 1.00 93.44 215 CYS A C 1
ATOM 1638 O O . CYS A 1 215 ? 7.703 -11.202 -24.561 1.00 93.44 215 CYS A O 1
ATOM 1640 N N . TRP A 1 216 ? 9.745 -12.104 -24.680 1.00 92.88 216 TRP A N 1
ATOM 1641 C CA . TRP A 1 216 ? 9.345 -13.480 -24.362 1.00 92.88 216 TRP A CA 1
ATOM 1642 C C . TRP A 1 216 ? 9.860 -13.960 -23.004 1.00 92.88 216 TRP A C 1
ATOM 1644 O O . TRP A 1 216 ? 9.673 -15.122 -22.645 1.00 92.88 216 TRP A O 1
ATOM 1654 N N . ASN A 1 217 ? 10.557 -13.100 -22.262 1.00 93.56 217 ASN A N 1
ATOM 1655 C CA . ASN A 1 217 ? 11.190 -13.457 -21.002 1.00 93.56 217 ASN A CA 1
ATOM 1656 C C . ASN A 1 217 ? 10.932 -12.357 -19.975 1.00 93.56 217 ASN A C 1
ATOM 1658 O O . ASN A 1 217 ? 11.718 -11.423 -19.833 1.00 93.56 217 ASN A O 1
ATOM 1662 N N . VAL A 1 218 ? 9.812 -12.499 -19.278 1.00 96.56 218 VAL A N 1
ATOM 1663 C CA . VAL A 1 218 ? 9.437 -11.736 -18.086 1.00 96.56 218 VAL A CA 1
ATOM 1664 C C . VAL A 1 218 ? 9.629 -12.649 -16.876 1.00 96.56 218 VAL A C 1
ATOM 1666 O O . VAL A 1 218 ? 9.377 -13.853 -16.964 1.00 96.56 218 VAL A O 1
ATOM 1669 N N . TYR A 1 219 ? 10.151 -12.124 -15.772 1.00 97.38 219 TYR A N 1
ATOM 1670 C CA . TYR A 1 219 ? 10.490 -12.935 -14.605 1.00 97.38 219 TYR A CA 1
ATOM 1671 C C . TYR A 1 219 ? 10.513 -12.110 -13.316 1.00 97.38 219 TYR A C 1
ATOM 1673 O O . TYR A 1 219 ? 10.670 -10.888 -13.327 1.00 97.38 219 TYR A O 1
ATOM 1681 N N . ALA A 1 220 ? 10.393 -12.794 -12.178 1.00 98.00 220 ALA A N 1
ATOM 1682 C CA . ALA A 1 220 ? 10.653 -12.204 -10.871 1.00 98.00 220 ALA A CA 1
ATOM 1683 C C . ALA A 1 220 ? 12.169 -12.186 -10.626 1.00 98.00 220 ALA A C 1
ATOM 1685 O O . ALA A 1 220 ? 12.782 -13.235 -10.434 1.00 98.00 220 ALA A O 1
ATOM 1686 N N . ALA A 1 221 ? 12.780 -11.001 -10.657 1.00 97.56 221 ALA A N 1
ATOM 1687 C CA . ALA A 1 221 ? 14.182 -10.813 -10.287 1.00 97.56 221 ALA A CA 1
ATOM 1688 C C . ALA A 1 221 ? 14.401 -10.963 -8.777 1.00 97.56 221 ALA A C 1
ATOM 1690 O O . ALA A 1 221 ? 15.474 -11.386 -8.357 1.00 97.56 221 ALA A O 1
ATOM 1691 N N . GLN A 1 222 ? 13.380 -10.643 -7.982 1.00 98.44 222 GLN A N 1
ATOM 1692 C CA . GLN A 1 222 ? 13.350 -10.873 -6.545 1.00 98.44 222 GLN A CA 1
ATOM 1693 C C . GLN A 1 222 ? 11.954 -11.337 -6.141 1.00 98.44 222 GLN A C 1
ATOM 1695 O O . GLN A 1 222 ? 10.960 -10.689 -6.470 1.00 98.44 222 GLN A O 1
ATOM 1700 N N . SER A 1 223 ? 11.887 -12.450 -5.414 1.00 98.19 223 SER A N 1
ATOM 1701 C CA . SER A 1 223 ? 10.642 -12.911 -4.799 1.00 98.19 223 SER A CA 1
ATOM 1702 C C . SER A 1 223 ? 10.255 -12.038 -3.609 1.00 98.19 223 SER A C 1
ATOM 1704 O O . SER A 1 223 ? 11.137 -11.421 -3.010 1.00 98.19 223 SER A O 1
ATOM 1706 N N . PHE A 1 224 ? 8.965 -12.013 -3.253 1.00 98.44 224 PHE A N 1
ATOM 1707 C CA . PHE A 1 224 ? 8.480 -11.275 -2.088 1.00 98.44 224 PHE A CA 1
ATOM 1708 C C . PHE A 1 224 ? 9.320 -11.588 -0.852 1.00 98.44 224 PHE A C 1
ATOM 1710 O O . PHE A 1 224 ? 9.555 -12.749 -0.514 1.00 98.44 224 PHE A O 1
ATOM 1717 N N . THR A 1 225 ? 9.816 -10.532 -0.222 1.00 98.06 225 THR A N 1
ATOM 1718 C CA . THR A 1 225 ? 10.650 -10.616 0.969 1.00 98.06 225 THR A CA 1
ATOM 1719 C C . THR A 1 225 ? 10.499 -9.348 1.795 1.00 98.06 225 THR A C 1
ATOM 1721 O O . THR A 1 225 ? 10.357 -8.255 1.247 1.00 98.06 225 THR A O 1
ATOM 1724 N N . THR A 1 226 ? 10.564 -9.489 3.115 1.00 96.25 226 THR A N 1
ATOM 1725 C CA . THR A 1 226 ? 10.692 -8.363 4.051 1.00 96.25 226 THR A CA 1
ATOM 1726 C C . THR A 1 226 ? 12.159 -7.952 4.243 1.00 96.25 226 THR A C 1
ATOM 1728 O O . THR A 1 226 ? 12.449 -6.956 4.900 1.00 96.25 226 THR A O 1
ATOM 1731 N N . ASP A 1 227 ? 13.114 -8.725 3.706 1.00 96.50 227 ASP A N 1
ATOM 1732 C CA . ASP A 1 227 ? 14.540 -8.392 3.725 1.00 96.50 227 ASP A CA 1
ATOM 1733 C C . ASP A 1 227 ? 14.890 -7.487 2.543 1.00 96.50 227 ASP A C 1
ATOM 1735 O O . ASP A 1 227 ? 15.213 -7.926 1.434 1.00 96.50 227 ASP A O 1
ATOM 1739 N N . ILE A 1 228 ? 14.860 -6.190 2.823 1.00 94.69 228 ILE A N 1
ATOM 1740 C CA . ILE A 1 228 ? 15.143 -5.130 1.862 1.00 94.69 228 ILE A CA 1
ATOM 1741 C C . ILE A 1 228 ? 16.530 -5.271 1.212 1.00 94.69 228 ILE A C 1
ATOM 1743 O O . ILE A 1 228 ? 16.712 -4.857 0.067 1.00 94.69 228 ILE A O 1
ATOM 1747 N N . ASN A 1 229 ? 17.515 -5.895 1.868 1.00 95.75 229 ASN A N 1
ATOM 1748 C CA . ASN A 1 229 ? 18.842 -6.052 1.268 1.00 95.75 229 ASN A CA 1
ATOM 1749 C C . ASN A 1 229 ? 18.837 -7.007 0.070 1.00 95.75 229 ASN A C 1
ATOM 1751 O O . ASN A 1 229 ? 19.578 -6.772 -0.886 1.00 95.75 229 ASN A O 1
ATOM 1755 N N . GLN A 1 230 ? 17.980 -8.033 0.075 1.00 97.44 230 GLN A N 1
ATOM 1756 C CA . GLN A 1 230 ? 17.814 -8.923 -1.079 1.00 97.44 230 GLN A CA 1
ATOM 1757 C C . GLN A 1 230 ? 17.241 -8.159 -2.278 1.00 97.44 230 GLN A C 1
ATOM 1759 O O . GLN A 1 230 ? 17.757 -8.266 -3.390 1.00 97.44 230 GLN A O 1
ATOM 1764 N N . VAL A 1 231 ? 16.255 -7.293 -2.029 1.00 98.00 231 VAL A N 1
ATOM 1765 C CA . VAL A 1 231 ? 15.649 -6.413 -3.042 1.00 98.00 231 VAL A CA 1
ATOM 1766 C C . VAL A 1 231 ? 16.688 -5.465 -3.641 1.00 98.00 231 VAL A C 1
ATOM 1768 O O . VAL A 1 231 ? 16.841 -5.399 -4.863 1.00 98.00 231 VAL A O 1
ATOM 1771 N N . ARG A 1 232 ? 17.464 -4.784 -2.787 1.00 96.88 232 ARG A N 1
ATOM 1772 C CA . ARG A 1 232 ? 18.554 -3.886 -3.208 1.00 96.88 232 ARG A CA 1
ATOM 1773 C C . ARG A 1 232 ? 19.581 -4.617 -4.071 1.00 96.88 232 ARG A C 1
ATOM 1775 O O . ARG A 1 232 ? 20.014 -4.088 -5.092 1.00 96.88 232 ARG A O 1
ATOM 1782 N N . TRP A 1 233 ? 19.968 -5.832 -3.680 1.00 96.81 233 TRP A N 1
ATOM 1783 C CA . TRP A 1 233 ? 20.953 -6.626 -4.414 1.00 96.81 233 TRP A CA 1
ATOM 1784 C C . TRP A 1 233 ? 20.428 -7.092 -5.776 1.00 96.81 233 TRP A C 1
ATOM 1786 O O . TRP A 1 233 ? 21.158 -7.031 -6.767 1.00 96.81 233 TRP A O 1
ATOM 1796 N N . ALA A 1 234 ? 19.158 -7.495 -5.861 1.00 97.00 234 ALA A N 1
ATOM 1797 C CA . ALA A 1 234 ? 18.534 -7.868 -7.126 1.00 97.00 234 ALA A CA 1
ATOM 1798 C C . ALA A 1 234 ? 18.515 -6.697 -8.122 1.00 97.00 234 ALA A C 1
ATOM 1800 O O . ALA A 1 234 ? 18.908 -6.867 -9.275 1.00 97.00 234 ALA A O 1
ATOM 1801 N N . ILE A 1 235 ? 18.137 -5.500 -7.663 1.00 95.75 235 ILE A N 1
ATOM 1802 C CA . ILE A 1 235 ? 18.107 -4.277 -8.480 1.00 95.75 235 ILE A CA 1
ATOM 1803 C C . ILE A 1 235 ? 19.519 -3.834 -8.876 1.00 95.75 235 ILE A C 1
ATOM 1805 O O . ILE A 1 235 ? 19.763 -3.479 -10.029 1.00 95.75 235 ILE A O 1
ATOM 1809 N N . TYR A 1 236 ? 20.479 -3.893 -7.951 1.00 94.56 236 TYR A N 1
ATOM 1810 C CA . TYR A 1 236 ? 21.865 -3.498 -8.212 1.00 94.56 236 TYR A CA 1
ATOM 1811 C C . TYR A 1 236 ? 22.479 -4.252 -9.404 1.00 94.56 236 TYR A C 1
ATOM 1813 O O . TYR A 1 236 ? 23.142 -3.637 -10.243 1.00 94.56 236 TYR A O 1
ATOM 1821 N N . ASN A 1 237 ? 22.195 -5.554 -9.520 1.00 94.75 237 ASN A N 1
ATOM 1822 C CA . ASN A 1 237 ? 22.724 -6.432 -10.569 1.00 94.75 237 ASN A CA 1
ATOM 1823 C C . ASN A 1 237 ? 21.997 -6.328 -11.925 1.00 94.75 237 ASN A C 1
ATOM 1825 O O . ASN A 1 237 ? 22.363 -7.032 -12.868 1.00 94.75 237 ASN A O 1
ATOM 1829 N N . MET A 1 238 ? 20.981 -5.471 -12.055 1.00 95.06 238 MET A N 1
ATOM 1830 C CA . MET A 1 238 ? 20.296 -5.255 -13.333 1.00 95.06 238 MET A CA 1
ATOM 1831 C C . MET A 1 238 ? 21.184 -4.506 -14.327 1.00 95.06 238 MET A C 1
ATOM 1833 O O . MET A 1 238 ? 22.078 -3.746 -13.952 1.00 95.06 238 MET A O 1
ATOM 1837 N N . SER A 1 239 ? 20.943 -4.714 -15.613 1.00 94.81 239 SER A N 1
ATOM 1838 C CA . SER A 1 239 ? 21.642 -4.034 -16.709 1.00 94.81 239 SER A CA 1
ATOM 1839 C C . SER A 1 239 ? 20.616 -3.622 -17.752 1.00 94.81 239 SER A C 1
ATOM 1841 O O . SER A 1 239 ? 19.603 -4.296 -17.882 1.00 94.81 239 SER A O 1
ATOM 1843 N N . ALA A 1 240 ? 20.872 -2.541 -18.484 1.00 95.38 240 ALA A N 1
ATOM 1844 C CA . ALA A 1 240 ? 19.959 -2.042 -19.507 1.00 95.38 240 ALA A CA 1
ATOM 1845 C C . ALA A 1 240 ? 20.160 -2.804 -20.824 1.00 95.38 240 ALA A C 1
ATOM 1847 O O . ALA A 1 240 ? 21.293 -2.913 -21.301 1.00 95.38 240 ALA A O 1
ATOM 1848 N N . TYR A 1 241 ? 19.096 -3.369 -21.394 1.00 91.88 241 TYR A N 1
ATOM 1849 C CA . TYR A 1 241 ? 19.122 -4.051 -22.686 1.00 91.88 241 TYR A CA 1
ATOM 1850 C C . TYR A 1 241 ? 17.719 -4.327 -23.242 1.00 91.88 241 TYR A C 1
ATOM 1852 O O . TYR A 1 241 ? 16.766 -4.584 -22.516 1.00 91.88 241 TYR A O 1
ATOM 1860 N N . GLY A 1 242 ? 17.628 -4.394 -24.572 1.00 87.69 242 GLY A N 1
ATOM 1861 C CA . GLY A 1 242 ? 16.467 -4.949 -25.266 1.00 87.69 242 GLY A CA 1
ATOM 1862 C C . GLY A 1 242 ? 15.256 -4.017 -25.349 1.00 87.69 242 GLY A C 1
ATOM 1863 O O . GLY A 1 242 ? 15.399 -2.799 -25.411 1.00 87.69 242 GLY A O 1
ATOM 1864 N N . TRP A 1 243 ? 14.084 -4.648 -25.419 1.00 93.00 243 TRP A N 1
ATOM 1865 C CA . TRP A 1 243 ? 12.762 -4.053 -25.637 1.00 93.00 243 TRP A CA 1
ATOM 1866 C C . TRP A 1 243 ? 12.019 -3.844 -24.318 1.00 93.00 243 TRP A C 1
ATOM 1868 O O . TRP A 1 243 ? 12.435 -4.368 -23.288 1.00 93.00 243 TRP A O 1
ATOM 1878 N N . THR A 1 244 ? 10.871 -3.181 -24.394 1.00 95.38 244 THR A N 1
ATOM 1879 C CA . THR A 1 244 ? 10.016 -2.799 -23.266 1.00 95.38 244 THR A CA 1
ATOM 1880 C C . THR A 1 244 ? 8.659 -3.522 -23.358 1.00 95.38 244 THR A C 1
ATOM 1882 O O . THR A 1 244 ? 7.711 -2.983 -23.927 1.00 95.38 244 THR A O 1
ATOM 1885 N N . PRO A 1 245 ? 8.540 -4.769 -22.858 1.00 97.00 245 PRO A N 1
ATOM 1886 C CA . PRO A 1 245 ? 7.289 -5.528 -22.808 1.00 97.00 245 PRO A CA 1
ATOM 1887 C C . PRO A 1 245 ? 6.441 -5.168 -21.576 1.00 97.00 245 PRO A C 1
ATOM 1889 O O . PRO A 1 245 ? 6.140 -6.054 -20.773 1.00 97.00 245 PRO A O 1
ATOM 1892 N N . LEU A 1 246 ? 6.070 -3.896 -21.401 1.00 97.56 246 LEU A N 1
ATOM 1893 C CA . LEU A 1 246 ? 5.182 -3.411 -20.331 1.00 97.56 246 LEU A CA 1
ATOM 1894 C C . LEU A 1 246 ? 3.947 -4.295 -20.124 1.00 97.56 246 LEU A C 1
ATOM 1896 O O . LEU A 1 246 ? 3.726 -4.796 -19.027 1.00 97.56 246 LEU A O 1
ATOM 1900 N N . ALA A 1 247 ? 3.172 -4.574 -21.168 1.00 98.12 247 ALA A N 1
ATOM 1901 C CA . ALA A 1 247 ? 1.973 -5.400 -21.066 1.00 98.12 247 ALA A CA 1
ATOM 1902 C C . ALA A 1 247 ? 2.297 -6.840 -20.630 1.00 98.12 247 ALA A C 1
ATOM 1904 O O . ALA A 1 247 ? 1.585 -7.437 -19.819 1.00 98.12 247 ALA A O 1
ATOM 1905 N N . GLY A 1 248 ? 3.386 -7.407 -21.157 1.00 98.12 248 GLY A N 1
ATOM 1906 C CA . GLY A 1 248 ? 3.829 -8.758 -20.818 1.00 98.12 248 GLY A CA 1
ATOM 1907 C C . GLY A 1 248 ? 4.264 -8.870 -19.358 1.00 98.12 248 GLY A C 1
ATOM 1908 O O . GLY A 1 248 ? 3.840 -9.791 -18.657 1.00 98.12 248 GLY A O 1
ATOM 1909 N N . VAL A 1 249 ? 5.082 -7.922 -18.889 1.00 98.31 249 VAL A N 1
ATOM 1910 C CA . VAL A 1 249 ? 5.559 -7.917 -17.504 1.00 98.31 249 VAL A CA 1
ATOM 1911 C C . VAL A 1 249 ? 4.422 -7.589 -16.540 1.00 98.31 249 VAL A C 1
ATOM 1913 O O . VAL A 1 249 ? 4.299 -8.280 -15.541 1.00 98.31 249 VAL A O 1
ATOM 1916 N N . THR A 1 250 ? 3.515 -6.662 -16.860 1.00 98.62 250 THR A N 1
ATOM 1917 C CA . THR A 1 250 ? 2.347 -6.359 -16.015 1.00 98.62 250 THR A CA 1
ATOM 1918 C C . THR A 1 250 ? 1.422 -7.567 -15.855 1.00 98.62 250 THR A C 1
ATOM 1920 O O . THR A 1 250 ? 1.011 -7.862 -14.732 1.00 98.62 250 THR A O 1
ATOM 1923 N N . ASN A 1 251 ? 1.150 -8.324 -16.927 1.00 98.56 251 ASN A N 1
ATOM 1924 C CA . ASN A 1 251 ? 0.380 -9.572 -16.834 1.00 98.56 251 ASN A CA 1
ATOM 1925 C C . ASN A 1 251 ? 1.058 -10.593 -15.917 1.00 98.56 251 ASN A C 1
ATOM 1927 O O . ASN A 1 251 ? 0.426 -11.137 -15.009 1.00 98.56 251 ASN A O 1
ATOM 1931 N N . TYR A 1 252 ? 2.358 -10.815 -16.131 1.00 98.69 252 TYR A N 1
ATOM 1932 C CA . TYR A 1 252 ? 3.153 -11.711 -15.298 1.00 98.69 252 TYR A CA 1
ATOM 1933 C C . TYR A 1 252 ? 3.132 -11.281 -13.831 1.00 98.69 252 TYR A C 1
ATOM 1935 O O . TYR A 1 252 ? 2.947 -12.115 -12.949 1.00 98.69 252 TYR A O 1
ATOM 1943 N N . THR A 1 253 ? 3.285 -9.987 -13.556 1.00 98.75 253 THR A N 1
ATOM 1944 C CA . THR A 1 253 ? 3.287 -9.450 -12.196 1.00 98.75 253 THR A CA 1
ATOM 1945 C C . THR A 1 253 ? 1.919 -9.582 -11.544 1.00 98.75 253 THR A C 1
ATOM 1947 O O . THR A 1 253 ? 1.859 -9.924 -10.369 1.00 98.75 253 THR A O 1
ATOM 1950 N N . GLY A 1 254 ? 0.825 -9.406 -12.289 1.00 98.50 254 GLY A N 1
ATOM 1951 C CA . GLY A 1 254 ? -0.526 -9.690 -11.804 1.00 98.50 254 GLY A CA 1
ATOM 1952 C C . GLY A 1 254 ? -0.689 -11.142 -11.349 1.00 98.50 254 GLY A C 1
ATOM 1953 O O . GLY A 1 254 ? -1.118 -11.398 -10.223 1.00 98.50 254 GLY A O 1
ATOM 1954 N N . ASP A 1 255 ? -0.278 -12.101 -12.183 1.00 98.56 255 ASP A N 1
ATOM 1955 C CA . ASP A 1 255 ? -0.274 -13.522 -11.815 1.00 98.56 255 ASP A CA 1
ATOM 1956 C C . ASP A 1 255 ? 0.660 -13.819 -10.638 1.00 98.56 255 ASP A C 1
ATOM 1958 O O . ASP A 1 255 ? 0.324 -14.608 -9.754 1.00 98.56 255 ASP A O 1
ATOM 1962 N N . TYR A 1 256 ? 1.832 -13.187 -10.606 1.00 98.56 256 TYR A N 1
ATOM 1963 C CA . TYR A 1 256 ? 2.809 -13.357 -9.540 1.00 98.56 256 TYR A CA 1
ATOM 1964 C C . TYR A 1 256 ? 2.260 -12.863 -8.196 1.00 98.56 256 TYR A C 1
ATOM 1966 O O . TYR A 1 256 ? 2.296 -13.595 -7.209 1.00 98.56 256 TYR A O 1
ATOM 1974 N N . VAL A 1 257 ? 1.694 -11.655 -8.164 1.00 98.06 257 VAL A N 1
ATOM 1975 C CA . VAL A 1 257 ? 1.028 -11.090 -6.986 1.00 98.06 257 VAL A CA 1
ATOM 1976 C C . VAL A 1 257 ? -0.086 -12.023 -6.523 1.00 98.06 257 VAL A C 1
ATOM 1978 O O . VAL A 1 257 ? -0.075 -12.441 -5.372 1.00 98.06 257 VAL A O 1
ATOM 1981 N N . GLY A 1 258 ? -0.993 -12.426 -7.417 1.00 95.75 258 GLY A N 1
ATOM 1982 C CA . GLY A 1 258 ? -2.121 -13.292 -7.063 1.00 95.75 258 GLY A CA 1
ATOM 1983 C C . GLY A 1 258 ? -1.719 -14.642 -6.457 1.00 95.75 258 GLY A C 1
ATOM 1984 O O . GLY A 1 258 ? -2.447 -15.170 -5.618 1.00 95.75 258 GLY A O 1
ATOM 1985 N N . ASN A 1 259 ? -0.565 -15.189 -6.850 1.00 97.38 259 ASN A N 1
ATOM 1986 C CA . ASN A 1 259 ? -0.097 -16.501 -6.398 1.00 97.38 259 ASN A CA 1
ATOM 1987 C C . ASN A 1 259 ? 0.848 -16.456 -5.187 1.00 97.38 259 ASN A C 1
ATOM 1989 O O . ASN A 1 259 ? 0.909 -17.437 -4.448 1.00 97.38 259 ASN A O 1
ATOM 1993 N N . TYR A 1 260 ? 1.609 -15.372 -5.008 1.00 97.62 260 TYR A N 1
ATOM 1994 C CA . TYR A 1 260 ? 2.752 -15.353 -4.086 1.00 97.62 260 TYR A CA 1
ATOM 1995 C C . TYR A 1 260 ? 2.740 -14.216 -3.059 1.00 97.62 260 TYR A C 1
ATOM 1997 O O . TYR A 1 260 ? 3.612 -14.203 -2.195 1.00 97.62 260 TYR A O 1
ATOM 2005 N N . SER A 1 261 ? 1.803 -13.265 -3.128 1.00 95.50 261 SER A N 1
ATOM 2006 C CA . SER A 1 261 ? 1.656 -12.244 -2.081 1.00 95.50 261 SER A CA 1
ATOM 2007 C C . SER A 1 261 ? 1.148 -12.862 -0.776 1.00 95.50 261 SER A C 1
ATOM 2009 O O . SER A 1 261 ? 0.191 -13.642 -0.805 1.00 95.50 261 SER A O 1
ATOM 2011 N N . HIS A 1 262 ? 1.701 -12.448 0.359 1.00 92.19 262 HIS A N 1
ATOM 2012 C CA . HIS A 1 262 ? 1.261 -12.861 1.691 1.00 92.19 262 HIS A CA 1
ATOM 2013 C C . HIS A 1 262 ? 0.349 -11.829 2.365 1.00 92.19 262 HIS A C 1
ATOM 2015 O O . HIS A 1 262 ? -0.519 -12.207 3.153 1.00 92.19 262 HIS A O 1
ATOM 2021 N N . ASN A 1 263 ? 0.515 -10.540 2.058 1.00 86.19 263 ASN A N 1
ATOM 2022 C CA . ASN A 1 263 ? -0.265 -9.474 2.675 1.00 86.19 263 ASN A CA 1
ATOM 2023 C C . ASN A 1 263 ? -1.583 -9.206 1.929 1.00 86.19 263 ASN A C 1
ATOM 2025 O O . ASN A 1 263 ? -1.752 -9.523 0.750 1.00 86.19 263 ASN A O 1
ATOM 2029 N N . THR A 1 264 ? -2.553 -8.616 2.639 1.00 81.56 264 THR A N 1
ATOM 2030 C CA . THR A 1 264 ? -3.887 -8.365 2.071 1.00 81.56 264 THR A CA 1
ATOM 2031 C C . THR A 1 264 ? -3.904 -7.225 1.068 1.00 81.56 264 THR A C 1
ATOM 2033 O O . THR A 1 264 ? -4.673 -7.309 0.121 1.00 81.56 264 THR A O 1
ATOM 2036 N N . ASN A 1 265 ? -3.102 -6.180 1.299 1.00 86.44 265 ASN A N 1
ATOM 2037 C CA . ASN A 1 265 ? -3.010 -5.032 0.404 1.00 86.44 265 ASN A CA 1
ATOM 2038 C C . ASN A 1 265 ? -1.906 -5.279 -0.619 1.00 86.44 265 ASN A C 1
ATOM 2040 O O . ASN A 1 265 ? -0.766 -5.536 -0.233 1.00 86.44 265 ASN A O 1
ATOM 2044 N N . LYS A 1 266 ? -2.226 -5.189 -1.905 1.00 94.25 266 LYS A N 1
ATOM 2045 C CA . LYS A 1 266 ? -1.328 -5.551 -3.000 1.00 94.25 266 LYS A CA 1
ATOM 2046 C C . LYS A 1 266 ? -1.163 -4.378 -3.952 1.00 94.25 266 LYS A C 1
ATOM 2048 O O . LYS A 1 266 ? -2.069 -4.047 -4.714 1.00 94.25 266 LYS A O 1
ATOM 2053 N N . ILE A 1 267 ? 0.014 -3.771 -3.906 1.00 96.69 267 ILE A N 1
ATOM 2054 C CA . ILE A 1 267 ? 0.362 -2.562 -4.651 1.00 96.69 267 ILE A CA 1
ATOM 2055 C C . ILE A 1 267 ? 1.283 -2.971 -5.796 1.00 96.69 267 ILE A C 1
ATOM 2057 O O . ILE A 1 267 ? 2.300 -3.625 -5.567 1.00 96.69 267 ILE A O 1
ATOM 2061 N N . MET A 1 268 ? 0.964 -2.570 -7.023 1.00 98.62 268 MET A N 1
ATOM 2062 C CA . MET A 1 268 ? 1.899 -2.646 -8.143 1.00 98.62 268 MET A CA 1
ATOM 2063 C C . MET A 1 268 ? 2.418 -1.247 -8.468 1.00 98.62 268 MET A C 1
ATOM 2065 O O . MET A 1 268 ? 1.630 -0.322 -8.635 1.00 98.62 268 MET A O 1
ATOM 2069 N N . ILE A 1 269 ? 3.736 -1.094 -8.583 1.00 98.69 269 ILE A N 1
ATOM 2070 C CA . ILE A 1 269 ? 4.364 0.152 -9.039 1.00 98.69 269 ILE A CA 1
ATOM 2071 C C . ILE A 1 269 ? 5.145 -0.151 -10.313 1.00 98.69 269 ILE A C 1
ATOM 2073 O O . ILE A 1 269 ? 6.099 -0.928 -10.283 1.00 98.69 269 ILE A O 1
ATOM 2077 N N . VAL A 1 270 ? 4.735 0.447 -11.429 1.00 98.75 270 VAL A N 1
ATOM 2078 C CA . VAL A 1 270 ? 5.361 0.263 -12.742 1.00 98.75 270 VAL A CA 1
ATOM 2079 C C . VAL A 1 270 ? 6.265 1.437 -13.059 1.00 98.75 270 VAL A C 1
ATOM 2081 O O . VAL A 1 270 ? 5.786 2.551 -13.204 1.00 98.75 270 VAL A O 1
ATOM 2084 N N . LEU A 1 271 ? 7.565 1.194 -13.1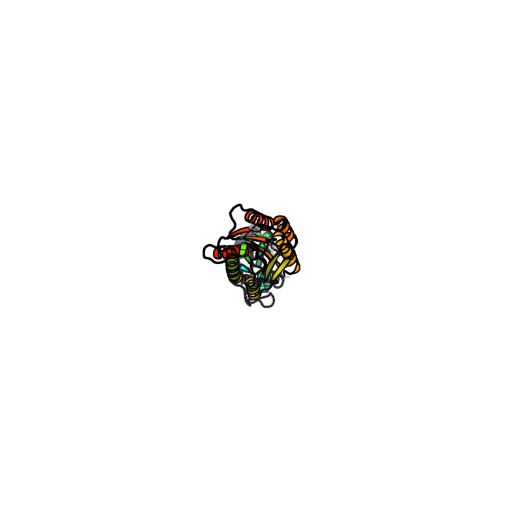86 1.00 98.56 271 LEU A N 1
ATOM 2085 C CA . LEU A 1 271 ? 8.540 2.182 -13.637 1.00 98.56 271 LEU A CA 1
ATOM 2086 C C . LEU A 1 271 ? 8.896 1.914 -15.096 1.00 98.56 271 LEU A C 1
ATOM 2088 O O . LEU A 1 271 ? 9.270 0.783 -15.395 1.00 98.56 271 LEU A O 1
ATOM 2092 N N . SER A 1 272 ? 8.852 2.933 -15.959 1.00 97.62 272 SER A N 1
ATOM 2093 C CA . SER A 1 272 ? 9.363 2.854 -17.335 1.00 97.62 272 SER A CA 1
ATOM 2094 C C . SER A 1 272 ? 9.821 4.203 -17.885 1.00 97.62 272 SER A C 1
ATOM 2096 O O . SER A 1 272 ? 9.307 5.244 -17.476 1.00 97.62 272 SER A O 1
ATOM 2098 N N . ASP A 1 273 ? 10.792 4.180 -18.803 1.00 95.00 273 ASP A N 1
ATOM 2099 C CA . ASP A 1 273 ? 11.289 5.357 -19.530 1.00 95.00 273 ASP A CA 1
ATOM 2100 C C . ASP A 1 273 ? 10.864 5.399 -21.007 1.00 95.00 273 ASP A C 1
ATOM 2102 O O . ASP A 1 273 ? 11.379 6.216 -21.775 1.00 95.00 273 ASP A O 1
ATOM 2106 N N . GLY A 1 274 ? 9.935 4.527 -21.412 1.00 92.56 274 GLY A N 1
ATOM 2107 C CA . GLY A 1 274 ? 9.524 4.377 -22.803 1.00 92.56 274 GLY A CA 1
ATOM 2108 C C . GLY A 1 274 ? 8.131 3.780 -22.982 1.00 92.56 274 GLY A C 1
ATOM 2109 O O . GLY A 1 274 ? 7.394 3.528 -22.032 1.00 92.56 274 GLY A O 1
ATOM 2110 N N . GLU A 1 275 ? 7.770 3.574 -24.244 1.00 94.19 275 GLU A N 1
ATOM 2111 C CA . GLU A 1 275 ? 6.525 2.922 -24.649 1.00 94.19 275 GLU A CA 1
ATOM 2112 C C . GLU A 1 275 ? 6.659 1.395 -24.717 1.00 94.19 275 GLU A C 1
ATOM 2114 O O . GLU A 1 275 ? 7.753 0.835 -24.816 1.00 94.19 275 GLU A O 1
ATOM 2119 N N . GLU A 1 276 ? 5.520 0.709 -24.724 1.00 96.94 276 GLU A N 1
ATOM 2120 C CA . GLU A 1 276 ? 5.429 -0.709 -25.058 1.00 96.94 276 GLU A CA 1
ATOM 2121 C C . GLU A 1 276 ? 5.945 -0.986 -26.481 1.00 96.94 276 GLU A C 1
ATOM 2123 O O . GLU A 1 276 ? 5.422 -0.458 -27.461 1.00 96.94 276 GLU A O 1
ATOM 2128 N N . THR A 1 277 ? 6.921 -1.890 -26.618 1.00 96.62 277 THR A N 1
ATOM 2129 C CA . THR A 1 277 ? 7.569 -2.195 -27.914 1.00 96.62 277 THR A CA 1
ATOM 2130 C C . THR A 1 277 ? 7.453 -3.658 -28.352 1.00 96.62 277 THR A C 1
ATOM 2132 O O . THR A 1 277 ? 8.033 -4.051 -29.366 1.00 96.62 277 THR A O 1
ATOM 2135 N N . CYS A 1 278 ? 6.681 -4.480 -27.636 1.00 96.38 278 CYS A N 1
ATOM 2136 C CA . CYS A 1 278 ? 6.472 -5.897 -27.945 1.00 96.38 278 CYS A CA 1
ATOM 2137 C C . CYS A 1 278 ? 5.049 -6.209 -28.446 1.00 96.38 278 CYS A C 1
ATOM 2139 O O . CYS A 1 278 ? 4.681 -7.378 -28.582 1.00 96.38 278 CYS A O 1
ATOM 2141 N N . GLY A 1 279 ? 4.261 -5.176 -28.767 1.00 94.94 279 GLY A N 1
ATOM 2142 C CA . GLY A 1 279 ? 2.930 -5.299 -29.372 1.00 94.94 279 GLY A CA 1
ATOM 2143 C C . GLY A 1 279 ? 1.820 -5.682 -28.392 1.00 94.94 279 GLY A C 1
ATOM 2144 O O . GLY A 1 279 ? 0.736 -6.083 -28.821 1.00 94.94 279 GLY A O 1
ATOM 2145 N N . GLY A 1 280 ? 2.082 -5.598 -27.087 1.00 96.38 280 GLY A N 1
ATOM 2146 C CA . GLY A 1 280 ? 1.070 -5.823 -26.064 1.00 96.38 280 GLY A CA 1
ATOM 2147 C C . GLY A 1 280 ? 0.125 -4.633 -25.873 1.00 96.38 280 GLY A C 1
ATOM 2148 O O . GLY A 1 280 ? 0.392 -3.521 -26.316 1.00 96.38 280 GLY A O 1
ATOM 2149 N N . ASN A 1 281 ? -0.998 -4.871 -25.192 1.00 98.06 281 ASN A N 1
ATOM 2150 C CA . ASN A 1 281 ? -1.919 -3.819 -24.761 1.00 98.06 281 ASN A CA 1
ATOM 2151 C C . ASN A 1 281 ? -1.749 -3.604 -23.251 1.00 98.06 281 ASN A C 1
ATOM 2153 O O . ASN A 1 281 ? -2.129 -4.463 -22.451 1.00 98.06 281 ASN A O 1
ATOM 2157 N N . THR A 1 282 ? -1.149 -2.477 -22.878 1.00 97.88 282 THR A N 1
ATOM 2158 C CA . THR A 1 282 ? -0.797 -2.131 -21.494 1.00 97.88 282 THR A CA 1
ATOM 2159 C C . THR A 1 282 ? -2.029 -1.944 -20.611 1.00 97.88 282 THR A C 1
ATOM 2161 O O . THR A 1 282 ? -2.082 -2.469 -19.500 1.00 97.88 282 THR A O 1
ATOM 2164 N N . THR A 1 283 ? -3.067 -1.299 -21.134 1.00 97.75 283 THR A N 1
ATOM 2165 C CA . THR A 1 283 ? -4.344 -1.069 -20.446 1.00 97.75 283 THR A CA 1
ATOM 2166 C C . THR A 1 283 ? -5.075 -2.378 -20.158 1.00 97.75 283 THR A C 1
ATOM 2168 O O . THR A 1 283 ? -5.521 -2.621 -19.036 1.00 97.75 283 THR A O 1
ATOM 2171 N N . ALA A 1 284 ? -5.135 -3.286 -21.135 1.00 98.44 284 ALA A N 1
ATOM 2172 C CA . ALA A 1 284 ? -5.699 -4.619 -20.938 1.00 98.44 284 ALA A CA 1
ATOM 2173 C C . ALA A 1 284 ? -4.890 -5.435 -19.917 1.00 98.44 284 ALA A C 1
ATOM 2175 O O . ALA A 1 284 ? -5.478 -6.174 -19.126 1.00 98.44 284 ALA A O 1
ATOM 2176 N N . ALA A 1 285 ? -3.562 -5.279 -19.900 1.00 98.62 285 ALA A N 1
ATOM 2177 C CA . ALA A 1 285 ? -2.706 -5.942 -18.924 1.00 98.62 285 ALA A CA 1
ATOM 2178 C C . ALA A 1 285 ? -2.916 -5.412 -17.498 1.00 98.62 285 ALA A C 1
ATOM 2180 O O . ALA A 1 285 ? -2.972 -6.199 -16.555 1.00 98.62 285 ALA A O 1
ATOM 2181 N N . ALA A 1 286 ? -3.102 -4.100 -17.332 1.00 98.56 286 ALA A N 1
ATOM 2182 C CA . ALA A 1 286 ? -3.444 -3.498 -16.046 1.00 98.56 286 ALA A CA 1
ATOM 2183 C C . ALA A 1 286 ? -4.798 -4.017 -15.526 1.00 98.56 286 ALA A C 1
ATOM 2185 O O . ALA A 1 286 ? -4.885 -4.486 -14.392 1.00 98.56 286 ALA A O 1
ATOM 2186 N N . VAL A 1 287 ? -5.833 -4.052 -16.376 1.00 98.50 287 VAL A N 1
ATOM 2187 C CA . VAL A 1 287 ? -7.141 -4.645 -16.028 1.00 98.50 287 VAL A CA 1
ATOM 2188 C C . VAL A 1 287 ? -7.005 -6.124 -15.652 1.00 98.50 287 VAL A C 1
ATOM 2190 O O . VAL A 1 287 ? -7.605 -6.579 -14.674 1.00 98.50 287 VAL A O 1
ATOM 2193 N N . TYR A 1 288 ? -6.201 -6.885 -16.398 1.00 98.62 288 TYR A N 1
ATOM 2194 C CA . TYR A 1 288 ? -5.932 -8.279 -16.068 1.00 98.62 288 TYR A CA 1
ATOM 2195 C C . TYR A 1 288 ? -5.261 -8.400 -14.699 1.00 98.62 288 TYR A C 1
ATOM 2197 O O . TYR A 1 288 ? -5.758 -9.151 -13.863 1.00 98.62 288 TYR A O 1
ATOM 2205 N N . ALA A 1 289 ? -4.209 -7.630 -14.420 1.00 98.50 289 ALA A N 1
ATOM 2206 C CA . ALA A 1 289 ? -3.515 -7.655 -13.136 1.00 98.50 289 ALA A CA 1
ATOM 2207 C C . ALA A 1 289 ? -4.450 -7.349 -11.951 1.00 98.50 289 ALA A C 1
ATOM 2209 O O . ALA A 1 289 ? -4.433 -8.081 -10.958 1.00 98.50 289 ALA A O 1
ATOM 2210 N N . MET A 1 290 ? -5.343 -6.363 -12.090 1.00 97.94 290 MET A N 1
ATOM 2211 C CA . MET A 1 290 ? -6.400 -6.086 -11.105 1.00 97.94 290 MET A CA 1
ATOM 2212 C C . MET A 1 290 ? -7.307 -7.309 -10.887 1.00 97.94 290 MET A C 1
ATOM 2214 O O . MET A 1 290 ? -7.588 -7.694 -9.753 1.00 97.94 290 MET A O 1
ATOM 2218 N N . SER A 1 291 ? -7.697 -8.012 -11.959 1.00 96.88 291 SER A N 1
ATOM 2219 C CA . SER A 1 291 ? -8.504 -9.243 -11.865 1.00 96.88 291 SER A CA 1
ATOM 2220 C C . SER A 1 291 ? -7.791 -10.418 -11.175 1.00 96.88 291 SER A C 1
ATOM 2222 O O . SER A 1 291 ? -8.445 -11.353 -10.711 1.00 96.88 291 SER A O 1
ATOM 2224 N N . ARG A 1 292 ? -6.453 -10.380 -11.079 1.00 97.69 292 ARG A N 1
ATOM 2225 C CA . ARG A 1 292 ? -5.639 -11.354 -10.326 1.00 97.69 292 ARG A CA 1
ATOM 2226 C C . ARG A 1 292 ? -5.490 -10.990 -8.847 1.00 97.69 292 ARG A C 1
ATOM 2228 O O . ARG A 1 292 ? -4.888 -11.748 -8.088 1.00 97.69 292 ARG A O 1
ATOM 2235 N N . GLY A 1 293 ? -6.090 -9.878 -8.428 1.00 88.69 293 GLY A N 1
ATOM 2236 C CA . GLY A 1 293 ? -6.143 -9.435 -7.043 1.00 88.69 293 GLY A CA 1
ATOM 2237 C C . GLY A 1 293 ? -5.110 -8.376 -6.686 1.00 88.69 293 GLY A C 1
ATOM 2238 O O . GLY A 1 293 ? -4.843 -8.228 -5.504 1.00 88.69 293 GLY A O 1
ATOM 2239 N N . VAL A 1 294 ? -4.515 -7.676 -7.655 1.00 96.81 294 VAL A N 1
ATOM 2240 C CA . VAL A 1 294 ? -3.810 -6.410 -7.390 1.00 96.81 294 VAL A CA 1
ATOM 2241 C C . VAL A 1 294 ? -4.856 -5.359 -7.000 1.00 96.81 294 VAL A C 1
ATOM 2243 O O . VAL A 1 294 ? -5.888 -5.265 -7.661 1.00 96.81 294 VAL A O 1
ATOM 2246 N N . ASP A 1 295 ? -4.618 -4.606 -5.924 1.00 92.81 295 ASP A N 1
ATOM 2247 C CA . ASP A 1 295 ? -5.576 -3.612 -5.416 1.00 92.81 295 ASP A CA 1
ATOM 2248 C C . ASP A 1 295 ? -5.416 -2.245 -6.080 1.00 92.81 295 ASP A C 1
ATOM 2250 O O . ASP A 1 295 ? -6.395 -1.515 -6.221 1.00 92.81 295 ASP A O 1
ATOM 2254 N N . VAL A 1 296 ? -4.182 -1.882 -6.436 1.00 95.94 296 VAL A N 1
ATOM 2255 C CA . VAL A 1 296 ? -3.859 -0.603 -7.069 1.00 95.94 296 VAL A CA 1
ATOM 2256 C C . VAL A 1 296 ? -2.611 -0.727 -7.940 1.00 95.94 296 VAL A C 1
ATOM 2258 O O . VAL A 1 296 ? -1.648 -1.410 -7.573 1.00 95.94 296 VAL A O 1
ATOM 2261 N N . ILE A 1 297 ? -2.621 -0.059 -9.094 1.00 98.44 297 ILE A N 1
ATOM 2262 C CA . ILE A 1 297 ? -1.464 0.053 -9.988 1.00 98.44 297 ILE A CA 1
ATOM 2263 C C . ILE A 1 297 ? -1.081 1.524 -10.108 1.00 98.44 297 ILE A C 1
ATOM 2265 O O . ILE A 1 297 ? -1.806 2.322 -10.697 1.00 98.44 297 ILE A O 1
ATOM 2269 N N . HIS A 1 298 ? 0.080 1.873 -9.569 1.00 98.56 298 HIS A N 1
ATOM 2270 C CA . HIS A 1 298 ? 0.729 3.153 -9.817 1.00 98.56 298 HIS A CA 1
ATOM 2271 C C . HIS A 1 298 ? 1.740 3.007 -10.944 1.00 98.56 298 HIS A C 1
ATOM 2273 O O . HIS A 1 298 ? 2.358 1.954 -11.117 1.00 98.56 298 HIS A O 1
ATOM 2279 N N . THR A 1 299 ? 1.957 4.087 -11.682 1.00 98.81 299 THR A N 1
ATOM 2280 C CA . THR A 1 299 ? 2.952 4.120 -12.753 1.00 98.81 299 THR A CA 1
ATOM 2281 C C . THR A 1 299 ? 3.843 5.338 -12.608 1.00 98.81 299 THR A C 1
ATOM 2283 O O . THR A 1 299 ? 3.358 6.421 -12.284 1.00 98.81 299 THR A O 1
ATOM 2286 N N . ILE A 1 300 ? 5.125 5.178 -12.896 1.00 98.81 300 ILE A N 1
ATOM 2287 C CA . ILE A 1 300 ? 6.115 6.240 -12.877 1.00 98.81 300 ILE A CA 1
ATOM 2288 C C . ILE A 1 300 ? 6.775 6.305 -14.253 1.00 98.81 300 ILE A C 1
ATOM 2290 O O . ILE A 1 300 ? 7.475 5.375 -14.658 1.00 98.81 300 ILE A O 1
ATOM 2294 N N . GLY A 1 301 ? 6.537 7.408 -14.957 1.00 98.44 301 GLY A N 1
ATOM 2295 C CA . GLY A 1 301 ? 7.194 7.743 -16.213 1.00 98.44 301 GLY A CA 1
ATOM 2296 C C . GLY A 1 301 ? 8.514 8.452 -15.948 1.00 98.44 301 GLY A C 1
ATOM 2297 O O . GLY A 1 301 ? 8.527 9.533 -15.356 1.00 98.44 301 GLY A O 1
ATOM 2298 N N . PHE A 1 302 ? 9.626 7.854 -16.368 1.00 98.31 302 PHE A N 1
ATOM 2299 C CA . PHE A 1 302 ? 10.957 8.392 -16.114 1.00 98.31 302 PHE A CA 1
ATOM 2300 C C . PHE A 1 302 ? 11.571 9.004 -17.373 1.00 98.31 302 PHE A C 1
ATOM 2302 O O . PHE A 1 302 ? 11.874 8.300 -18.325 1.00 98.31 302 PHE A O 1
ATOM 2309 N N . VAL A 1 303 ? 11.802 10.318 -17.372 1.00 96.75 303 VAL A N 1
ATOM 2310 C CA . VAL A 1 303 ? 12.362 11.067 -18.514 1.00 96.75 303 VAL A CA 1
ATOM 2311 C C . VAL A 1 303 ? 11.534 10.864 -19.793 1.00 96.75 303 VAL A C 1
ATOM 2313 O O . VAL A 1 303 ? 12.078 10.683 -20.883 1.00 96.75 303 VAL A O 1
ATOM 2316 N N . LEU A 1 304 ? 10.208 10.873 -19.650 1.00 95.88 304 LEU A N 1
ATOM 2317 C CA . LEU A 1 304 ? 9.271 10.809 -20.767 1.00 95.88 304 LEU A CA 1
ATOM 2318 C C . LEU A 1 304 ? 8.872 12.211 -21.218 1.00 95.88 304 LEU A C 1
ATOM 2320 O O . LEU A 1 304 ? 8.649 13.107 -20.403 1.00 95.88 304 LEU A O 1
ATOM 2324 N N . GLU A 1 305 ? 8.757 12.390 -22.531 1.00 94.69 305 GLU A N 1
ATOM 2325 C CA . GLU A 1 305 ? 8.239 13.632 -23.095 1.00 94.69 305 GLU A CA 1
ATOM 2326 C C . GLU A 1 305 ? 6.731 13.750 -22.817 1.00 94.69 305 GLU A C 1
ATOM 2328 O O . GLU A 1 305 ? 5.997 12.775 -23.033 1.00 94.69 305 GLU A O 1
ATOM 2333 N N . PRO A 1 306 ? 6.242 14.929 -22.386 1.00 95.31 306 PRO A N 1
ATOM 2334 C CA . PRO A 1 306 ? 4.817 15.142 -22.190 1.00 95.31 306 PRO A CA 1
ATOM 2335 C C . PRO A 1 306 ? 4.008 14.896 -23.470 1.00 95.31 306 PRO A C 1
ATOM 2337 O O . PRO A 1 306 ? 4.297 15.477 -24.517 1.00 95.31 306 PRO A O 1
ATOM 2340 N N . GLY A 1 307 ? 2.975 14.062 -23.384 1.00 95.12 307 GLY A N 1
ATOM 2341 C CA . GLY A 1 307 ? 2.127 13.648 -24.502 1.00 95.12 307 GLY A CA 1
ATOM 2342 C C . GLY A 1 307 ? 2.718 12.549 -25.391 1.00 95.12 307 GLY A C 1
ATOM 2343 O O . GLY A 1 307 ? 2.115 12.237 -26.416 1.00 95.12 307 GLY A O 1
ATOM 2344 N N . SER A 1 308 ? 3.869 11.972 -25.029 1.00 97.50 308 SER A N 1
ATOM 2345 C CA . SER A 1 308 ? 4.411 10.792 -25.712 1.00 97.50 308 SER A CA 1
ATOM 2346 C C . SER A 1 308 ? 3.519 9.563 -25.520 1.00 97.50 308 SER A C 1
ATOM 2348 O O . SER A 1 308 ? 2.816 9.439 -24.515 1.00 97.50 308 SER A O 1
ATOM 2350 N N . ASP A 1 309 ? 3.587 8.618 -26.459 1.00 96.69 309 ASP A N 1
ATOM 2351 C CA . ASP A 1 309 ? 2.820 7.368 -26.393 1.00 96.69 309 ASP A CA 1
ATOM 2352 C C . ASP A 1 309 ? 3.128 6.577 -25.109 1.00 96.69 309 ASP A C 1
ATOM 2354 O O . ASP A 1 309 ? 2.212 6.053 -24.475 1.00 96.69 309 ASP A O 1
ATOM 2358 N N . GLY A 1 310 ? 4.389 6.567 -24.659 1.00 96.50 310 GLY A N 1
ATOM 2359 C CA . GLY A 1 310 ? 4.786 5.959 -23.385 1.00 96.50 310 GLY A CA 1
ATOM 2360 C C . GLY A 1 310 ? 4.131 6.623 -22.170 1.00 96.50 310 GLY A C 1
ATOM 2361 O O . GLY A 1 310 ? 3.614 5.927 -21.296 1.00 96.50 310 GLY A O 1
ATOM 2362 N N . GLU A 1 311 ? 4.073 7.959 -22.123 1.00 98.12 311 GLU A N 1
ATOM 2363 C CA . GLU A 1 311 ? 3.377 8.660 -21.036 1.00 98.12 311 GLU A CA 1
ATOM 2364 C C . GLU A 1 311 ? 1.878 8.336 -21.039 1.00 98.12 311 GLU A C 1
ATOM 2366 O O . GLU A 1 311 ? 1.319 8.002 -19.993 1.00 98.12 311 GLU A O 1
ATOM 2371 N N . LEU A 1 312 ? 1.231 8.400 -22.205 1.00 98.19 312 LEU A N 1
ATOM 2372 C CA . LEU A 1 312 ? -0.203 8.135 -22.333 1.00 98.19 312 LEU A CA 1
ATOM 2373 C C . LEU A 1 312 ? -0.551 6.697 -21.925 1.00 98.19 312 LEU A C 1
ATOM 2375 O O . LEU A 1 312 ? -1.544 6.480 -21.230 1.00 98.19 312 LEU A O 1
ATOM 2379 N N . GLN A 1 313 ? 0.287 5.723 -22.290 1.00 98.25 313 GLN A N 1
ATOM 2380 C CA . GLN A 1 313 ? 0.126 4.328 -21.877 1.00 98.25 313 GLN A CA 1
ATOM 2381 C C . GLN A 1 313 ? 0.215 4.169 -20.355 1.00 98.25 313 GLN A C 1
ATOM 2383 O O . GLN A 1 313 ? -0.632 3.499 -19.766 1.00 98.25 313 GLN A O 1
ATOM 2388 N N . LEU A 1 314 ? 1.207 4.787 -19.705 1.00 98.62 314 LEU A N 1
ATOM 2389 C CA . LEU A 1 314 ? 1.355 4.718 -18.248 1.00 98.62 314 LEU A CA 1
ATOM 2390 C C . LEU A 1 314 ? 0.187 5.413 -17.527 1.00 98.62 314 LEU A C 1
ATOM 2392 O O . LEU A 1 314 ? -0.354 4.869 -16.565 1.00 98.62 314 LEU A O 1
ATOM 2396 N N . GLN A 1 315 ? -0.264 6.567 -18.026 1.00 98.56 315 GLN A N 1
ATOM 2397 C CA . GLN A 1 315 ? -1.447 7.257 -17.501 1.00 98.56 315 GLN A CA 1
ATOM 2398 C C . GLN A 1 315 ? -2.707 6.388 -17.580 1.00 98.56 315 GLN A C 1
ATOM 2400 O O . GLN A 1 315 ? -3.455 6.299 -16.602 1.00 98.56 315 GLN A O 1
ATOM 2405 N N . GLU A 1 316 ? -2.938 5.718 -18.712 1.00 98.19 316 GLU A N 1
ATOM 2406 C CA . GLU A 1 316 ? -4.098 4.841 -18.876 1.00 98.19 316 GLU A CA 1
ATOM 2407 C C . GLU A 1 316 ? -4.008 3.612 -17.959 1.00 98.19 316 GLU A C 1
ATOM 2409 O O . GLU A 1 316 ? -4.989 3.283 -17.288 1.00 98.19 316 GLU A O 1
ATOM 2414 N N . MET A 1 317 ? -2.825 2.991 -17.843 1.00 98.50 317 MET A N 1
ATOM 2415 C CA . MET A 1 317 ? -2.572 1.883 -16.911 1.00 98.50 317 MET A CA 1
ATOM 2416 C C . MET A 1 317 ? -2.892 2.258 -15.462 1.00 98.50 317 MET A C 1
ATOM 2418 O O . MET A 1 317 ? -3.597 1.508 -14.785 1.00 98.50 317 MET A O 1
ATOM 2422 N N . ALA A 1 318 ? -2.396 3.404 -14.985 1.00 98.12 318 ALA A N 1
ATOM 2423 C CA . ALA A 1 318 ? -2.683 3.876 -13.634 1.00 98.12 318 ALA A CA 1
ATOM 2424 C C . ALA A 1 318 ? -4.180 4.142 -13.440 1.00 98.12 318 ALA A C 1
ATOM 2426 O O . ALA A 1 318 ? -4.756 3.727 -12.435 1.00 98.12 318 ALA A O 1
ATOM 2427 N N . SER A 1 319 ? -4.826 4.772 -14.427 1.00 97.44 319 SER A N 1
ATOM 2428 C CA . SER A 1 319 ? -6.252 5.096 -14.371 1.00 97.44 319 SER A CA 1
ATOM 2429 C C . SER A 1 319 ? -7.129 3.848 -14.240 1.00 97.44 319 SER A C 1
ATOM 2431 O O . SER A 1 319 ? -7.959 3.778 -13.331 1.00 97.44 319 SER A O 1
ATOM 2433 N N . VAL A 1 320 ? -6.934 2.833 -15.092 1.00 97.06 320 VAL A N 1
ATOM 2434 C CA . VAL A 1 320 ? -7.712 1.580 -15.004 1.00 97.06 320 VAL A CA 1
ATOM 2435 C C . VAL A 1 320 ? -7.301 0.716 -13.812 1.00 97.06 320 VAL A C 1
ATOM 2437 O O . VAL A 1 320 ? -8.104 -0.073 -13.316 1.00 97.06 320 VAL A O 1
ATOM 2440 N N . GLY A 1 321 ? -6.065 0.878 -13.342 1.00 95.75 321 GLY A N 1
ATOM 2441 C CA . GLY A 1 321 ? -5.535 0.248 -12.139 1.00 95.75 321 GLY A CA 1
ATOM 2442 C C . GLY A 1 321 ? -5.929 0.941 -10.835 1.00 95.75 321 GLY A C 1
ATOM 2443 O O . GLY A 1 321 ? -5.457 0.527 -9.781 1.00 95.75 321 GLY A O 1
ATOM 2444 N N . GLY A 1 322 ? -6.755 1.993 -10.881 1.00 91.50 322 GLY A N 1
ATOM 2445 C CA . GLY A 1 322 ? -7.226 2.720 -9.698 1.00 91.50 322 GLY A CA 1
ATOM 2446 C C . GLY A 1 322 ? -6.143 3.501 -8.947 1.00 91.50 322 GLY A C 1
ATOM 2447 O O . GLY A 1 322 ? -6.372 3.890 -7.803 1.00 91.50 322 GLY A O 1
ATOM 2448 N N . GLY A 1 323 ? -4.974 3.698 -9.558 1.00 95.31 323 GLY A N 1
ATOM 2449 C CA . GLY A 1 323 ? -3.836 4.402 -8.980 1.00 95.31 323 GLY A CA 1
ATOM 2450 C C . GLY A 1 323 ? -3.540 5.726 -9.678 1.00 95.31 323 GLY A C 1
ATOM 2451 O O . GLY A 1 323 ? -4.365 6.301 -10.385 1.00 95.31 323 GLY A O 1
ATOM 2452 N N . ASN A 1 324 ? -2.320 6.211 -9.462 1.00 97.19 324 ASN A N 1
ATOM 2453 C CA . ASN A 1 324 ? -1.841 7.499 -9.959 1.00 97.19 324 ASN A CA 1
ATOM 2454 C C . ASN A 1 324 ? -0.640 7.318 -10.892 1.00 97.19 324 ASN A C 1
ATOM 2456 O O . ASN A 1 324 ? 0.216 6.458 -10.656 1.00 97.19 324 ASN A O 1
ATOM 2460 N N . TYR A 1 325 ? -0.566 8.178 -11.908 1.00 98.25 325 TYR A N 1
ATOM 2461 C CA . TYR A 1 325 ? 0.631 8.382 -12.715 1.00 98.25 325 TYR A CA 1
ATOM 2462 C C . TYR A 1 325 ? 1.499 9.485 -12.106 1.00 98.25 325 TYR A C 1
ATOM 2464 O O . TYR A 1 325 ? 0.993 10.545 -11.731 1.00 98.25 325 TYR A O 1
ATOM 2472 N N . TYR A 1 326 ? 2.805 9.242 -12.056 1.00 98.38 326 TYR A N 1
ATOM 2473 C CA . TYR A 1 326 ? 3.812 10.200 -11.619 1.00 98.38 326 TYR A CA 1
ATOM 2474 C C . TYR A 1 326 ? 4.862 10.376 -12.716 1.00 98.38 326 TYR A C 1
ATOM 2476 O O . TYR A 1 326 ? 5.314 9.400 -13.310 1.00 98.38 326 TYR A O 1
ATOM 2484 N N . SER A 1 327 ? 5.277 11.615 -12.963 1.00 97.88 327 SER A N 1
ATOM 2485 C CA . SER A 1 327 ? 6.383 11.932 -13.871 1.00 97.88 327 SER A CA 1
ATOM 2486 C C . SER A 1 327 ? 7.634 12.257 -13.059 1.00 97.88 327 SER A C 1
ATOM 2488 O O . SER A 1 327 ? 7.541 12.919 -12.025 1.00 97.88 327 SER A O 1
ATOM 2490 N N . ALA A 1 328 ? 8.793 11.797 -13.523 1.00 97.75 328 ALA A N 1
ATOM 2491 C CA . ALA A 1 328 ? 10.081 12.082 -12.907 1.00 97.75 328 ALA A CA 1
ATOM 2492 C C . ALA A 1 328 ? 11.162 12.321 -13.964 1.00 97.75 328 ALA A C 1
ATOM 2494 O O . ALA A 1 328 ? 11.293 11.553 -14.912 1.00 97.75 328 ALA A O 1
ATOM 2495 N N . ASN A 1 329 ? 11.994 13.345 -13.777 1.00 95.75 329 ASN A N 1
ATOM 2496 C CA . ASN A 1 329 ? 13.036 13.736 -14.738 1.00 95.75 329 ASN A CA 1
ATOM 2497 C C . ASN A 1 329 ? 14.463 13.497 -14.228 1.00 95.75 329 ASN A C 1
ATOM 2499 O O . ASN A 1 329 ? 15.437 13.683 -14.957 1.00 95.75 329 ASN A O 1
ATOM 2503 N N . ASN A 1 330 ? 14.612 13.113 -12.962 1.00 95.31 330 ASN A N 1
ATOM 2504 C CA . ASN A 1 330 ? 15.895 12.830 -12.327 1.00 95.31 330 ASN A CA 1
ATOM 2505 C C . ASN A 1 330 ? 15.723 11.847 -11.155 1.00 95.31 330 ASN A C 1
ATOM 2507 O O . ASN A 1 330 ? 14.606 11.499 -10.775 1.00 95.31 330 ASN A O 1
ATOM 2511 N N . SER A 1 331 ? 16.838 11.396 -10.572 1.00 95.94 331 SER A N 1
ATOM 2512 C CA . SER A 1 331 ? 16.827 10.410 -9.481 1.00 95.94 331 SER A CA 1
ATOM 2513 C C . SER A 1 331 ? 16.059 10.866 -8.233 1.00 95.94 331 SER A C 1
ATOM 2515 O O . SER A 1 331 ? 15.565 10.006 -7.507 1.00 95.94 331 SER A O 1
ATOM 2517 N N . GLN A 1 332 ? 15.999 12.170 -7.949 1.00 95.88 332 GLN A N 1
ATOM 2518 C CA . GLN A 1 332 ? 15.321 12.698 -6.765 1.00 95.88 332 GLN A CA 1
ATOM 2519 C C . GLN A 1 332 ? 13.803 12.692 -6.968 1.00 95.88 332 GLN A C 1
ATOM 2521 O O . GLN A 1 332 ? 13.090 12.120 -6.150 1.00 95.88 332 GLN A O 1
ATOM 2526 N N . GLU A 1 333 ? 13.328 13.228 -8.094 1.00 97.69 333 GLU A N 1
ATOM 2527 C CA . GLU A 1 333 ? 11.907 13.177 -8.472 1.00 97.69 333 GLU A CA 1
ATOM 2528 C C . GLU A 1 333 ? 11.411 11.732 -8.587 1.00 97.69 333 GLU A C 1
ATOM 2530 O O . GLU A 1 333 ? 10.293 11.418 -8.193 1.00 97.69 333 GLU A O 1
ATOM 2535 N N . LEU A 1 334 ? 12.259 10.823 -9.079 1.00 98.00 334 LEU A N 1
ATOM 2536 C CA . LEU A 1 334 ? 11.914 9.409 -9.173 1.00 98.00 334 LEU A CA 1
ATOM 2537 C C . LEU A 1 334 ? 11.731 8.781 -7.785 1.00 98.00 334 LEU A C 1
ATOM 2539 O O . LEU A 1 334 ? 10.787 8.028 -7.565 1.00 98.00 334 LEU A O 1
ATOM 2543 N N . TYR A 1 335 ? 12.606 9.113 -6.835 1.00 97.75 335 TYR A N 1
ATOM 2544 C CA . TYR A 1 335 ? 12.459 8.694 -5.442 1.00 97.75 335 TYR A CA 1
ATOM 2545 C C . TYR A 1 335 ? 11.163 9.247 -4.821 1.00 97.75 335 TYR A C 1
ATOM 2547 O O . TYR A 1 335 ? 10.414 8.488 -4.208 1.00 97.75 335 TYR A O 1
ATOM 2555 N N . GLU A 1 336 ? 10.866 10.530 -5.033 1.00 96.50 336 GLU A N 1
ATOM 2556 C CA . GLU A 1 336 ? 9.637 11.175 -4.550 1.00 96.50 336 GLU A CA 1
ATOM 2557 C C . GLU A 1 336 ? 8.381 10.536 -5.153 1.00 96.50 336 GLU A C 1
ATOM 2559 O O . GLU A 1 336 ? 7.411 10.300 -4.437 1.00 96.50 336 GLU A O 1
ATOM 2564 N N . ALA A 1 337 ? 8.414 10.173 -6.438 1.00 98.06 337 ALA A N 1
ATOM 2565 C CA . ALA A 1 337 ? 7.329 9.467 -7.111 1.00 98.06 337 ALA A CA 1
ATOM 2566 C C . ALA A 1 337 ? 7.064 8.079 -6.503 1.00 98.06 337 ALA A C 1
ATOM 2568 O O . ALA A 1 337 ? 5.908 7.712 -6.295 1.00 98.06 337 ALA A O 1
ATOM 2569 N N . PHE A 1 338 ? 8.113 7.318 -6.165 1.00 98.00 338 PHE A N 1
ATOM 2570 C CA . PHE A 1 338 ? 7.957 6.038 -5.466 1.00 98.00 338 PHE A CA 1
ATOM 2571 C C . PHE A 1 338 ? 7.339 6.208 -4.072 1.00 98.00 338 PHE A C 1
ATOM 2573 O O . PHE A 1 338 ? 6.435 5.452 -3.714 1.00 98.00 338 PHE A O 1
ATOM 2580 N N . VAL A 1 339 ? 7.791 7.205 -3.302 1.00 95.31 339 VAL A N 1
ATOM 2581 C CA . VAL A 1 339 ? 7.218 7.513 -1.981 1.00 95.31 339 VAL A CA 1
ATOM 2582 C C . VAL A 1 339 ? 5.751 7.926 -2.112 1.00 95.31 339 VAL A C 1
ATOM 2584 O O . VAL A 1 339 ? 4.902 7.372 -1.422 1.00 95.31 339 VAL A O 1
ATOM 2587 N N . ALA A 1 340 ? 5.421 8.814 -3.051 1.00 91.56 340 ALA A N 1
ATOM 2588 C CA . ALA A 1 340 ? 4.048 9.260 -3.276 1.00 91.56 340 ALA A CA 1
ATOM 2589 C C . ALA A 1 340 ? 3.119 8.114 -3.715 1.00 91.56 340 ALA A C 1
ATOM 2591 O O . ALA A 1 340 ? 1.987 8.024 -3.236 1.00 91.56 340 ALA A O 1
ATOM 2592 N N . ALA A 1 341 ? 3.585 7.220 -4.595 1.00 95.19 341 ALA A N 1
ATOM 2593 C CA . ALA A 1 341 ? 2.838 6.026 -4.990 1.00 95.19 341 ALA A CA 1
ATOM 2594 C C . ALA A 1 341 ? 2.533 5.137 -3.775 1.00 95.19 341 ALA A C 1
ATOM 2596 O O . ALA A 1 341 ? 1.392 4.721 -3.574 1.00 95.19 341 ALA A O 1
ATOM 2597 N N . TYR A 1 342 ? 3.540 4.907 -2.934 1.00 91.75 342 TYR A N 1
ATOM 2598 C CA . TYR A 1 342 ? 3.414 4.104 -1.727 1.00 91.75 342 TYR A CA 1
ATOM 2599 C C . TYR A 1 342 ? 2.460 4.713 -0.691 1.00 91.75 342 TYR A C 1
ATOM 2601 O O . TYR A 1 342 ? 1.535 4.040 -0.246 1.00 91.75 342 TYR A O 1
ATOM 2609 N N . GLU A 1 343 ? 2.624 5.992 -0.355 1.00 86.00 343 GLU A N 1
ATOM 2610 C CA . GLU A 1 343 ? 1.786 6.675 0.637 1.00 86.00 343 GLU A CA 1
ATOM 2611 C C . GLU A 1 343 ? 0.341 6.855 0.155 1.00 86.00 343 GLU A C 1
ATOM 2613 O O . GLU A 1 343 ? -0.600 6.712 0.931 1.00 86.00 343 GLU A O 1
ATOM 2618 N N . SER A 1 344 ? 0.125 7.109 -1.141 1.00 84.44 344 SER A N 1
ATOM 2619 C CA . SER A 1 344 ? -1.235 7.237 -1.692 1.00 84.44 344 SER A CA 1
ATOM 2620 C C . SER A 1 344 ? -2.014 5.918 -1.728 1.00 84.44 344 SER A C 1
ATOM 2622 O O . SER A 1 344 ? -3.237 5.935 -1.867 1.00 84.44 344 SER A O 1
ATOM 2624 N N . SER A 1 345 ? -1.324 4.785 -1.566 1.00 83.06 345 SER A N 1
ATOM 2625 C CA . SER A 1 345 ? -1.945 3.466 -1.419 1.00 83.06 345 SER A CA 1
ATOM 2626 C C . SER A 1 345 ? -2.478 3.212 0.001 1.00 83.06 345 SER A C 1
ATOM 2628 O O . SER A 1 345 ? -3.159 2.208 0.234 1.00 83.06 345 SER A O 1
ATOM 2630 N N . GLU A 1 346 ? -2.194 4.093 0.967 1.00 75.00 346 GLU A N 1
ATOM 2631 C CA . GLU A 1 346 ? -2.704 3.972 2.331 1.00 75.00 346 GLU A CA 1
ATOM 2632 C C . GLU A 1 346 ? -4.180 4.375 2.427 1.00 75.00 346 GLU A C 1
ATOM 2634 O O . GLU A 1 346 ? -4.612 5.430 1.954 1.00 75.00 346 GLU A O 1
ATOM 2639 N N . LYS A 1 347 ? -4.991 3.534 3.078 1.00 69.56 347 LYS A N 1
ATOM 2640 C CA . LYS A 1 347 ? -6.432 3.778 3.208 1.00 69.56 347 LYS A CA 1
ATOM 2641 C C . LYS A 1 347 ? -6.705 4.710 4.384 1.00 69.56 347 LYS A C 1
ATOM 2643 O O . LYS A 1 347 ? -6.391 4.394 5.531 1.00 69.56 347 LYS A O 1
ATOM 2648 N N . GLN A 1 348 ? -7.361 5.834 4.111 1.00 71.31 348 GLN A N 1
ATOM 2649 C CA . GLN A 1 348 ? -7.940 6.673 5.158 1.00 71.31 348 GLN A CA 1
ATOM 2650 C C . GLN A 1 348 ? -9.157 5.991 5.775 1.00 71.31 348 GLN A C 1
ATOM 2652 O O . GLN A 1 348 ? -9.980 5.400 5.074 1.00 71.31 348 GLN A O 1
ATOM 2657 N N . VAL A 1 349 ? -9.296 6.130 7.088 1.00 80.50 349 VAL 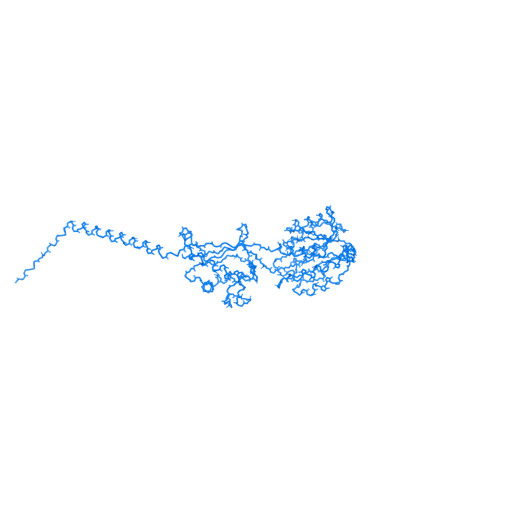A N 1
ATOM 2658 C CA . VAL A 1 349 ? -10.499 5.749 7.820 1.00 80.50 349 VAL A CA 1
ATOM 2659 C C . VAL A 1 349 ? -10.948 6.873 8.743 1.00 80.50 349 VAL A C 1
ATOM 2661 O O . VAL A 1 349 ? -10.179 7.751 9.137 1.00 80.50 349 VAL A O 1
ATOM 2664 N N . VAL A 1 350 ? -12.212 6.806 9.131 1.00 83.06 350 VAL A N 1
ATOM 2665 C CA . VAL A 1 350 ? -12.810 7.611 10.184 1.00 83.06 350 VAL A CA 1
ATOM 2666 C C . VAL A 1 350 ? -13.131 6.683 11.348 1.00 83.06 350 VAL A C 1
ATOM 2668 O O . VAL A 1 350 ? -13.937 5.763 11.219 1.00 83.06 350 VAL A O 1
ATOM 2671 N N . ILE A 1 351 ? -12.506 6.919 12.499 1.00 87.81 351 ILE A N 1
ATOM 2672 C CA . ILE A 1 351 ? -12.852 6.246 13.748 1.00 87.81 351 ILE A CA 1
ATOM 2673 C C . ILE A 1 351 ? -13.914 7.075 14.460 1.00 87.81 351 ILE A C 1
ATOM 2675 O O . ILE A 1 351 ? -13.693 8.233 14.811 1.00 87.81 351 ILE A O 1
ATOM 2679 N N . ASN A 1 352 ? -15.055 6.447 14.711 1.00 88.50 352 ASN A N 1
ATOM 2680 C CA . ASN A 1 352 ? -16.136 6.978 15.521 1.00 88.50 352 ASN A CA 1
ATOM 2681 C C . ASN A 1 352 ? -16.062 6.337 16.907 1.00 88.50 352 ASN A C 1
ATOM 2683 O O . ASN A 1 352 ? -16.255 5.129 17.040 1.00 88.50 352 ASN A O 1
ATOM 2687 N N . ILE A 1 353 ? -15.781 7.139 17.928 1.00 90.06 353 ILE A N 1
ATOM 2688 C CA . ILE A 1 353 ? -15.732 6.722 19.330 1.00 90.06 353 ILE A CA 1
ATOM 2689 C C . ILE A 1 353 ? -16.955 7.302 20.019 1.00 90.06 353 ILE A C 1
ATOM 2691 O O . ILE A 1 353 ? -17.098 8.520 20.111 1.00 90.06 353 ILE A O 1
ATOM 2695 N N . VAL A 1 354 ? -17.830 6.432 20.505 1.00 90.00 354 VAL A N 1
ATOM 2696 C CA . VAL A 1 354 ? -19.045 6.815 21.217 1.00 90.00 354 VAL A CA 1
ATOM 2697 C C . VAL A 1 354 ? -18.925 6.380 22.666 1.00 90.00 354 VAL A C 1
ATOM 2699 O O . VAL A 1 354 ? -18.812 5.186 22.938 1.00 90.00 354 VAL A O 1
ATOM 2702 N N . VAL A 1 355 ? -18.969 7.338 23.590 1.00 88.94 355 VAL A N 1
ATOM 2703 C CA . VAL A 1 355 ? -18.982 7.065 25.033 1.00 88.94 355 VAL A CA 1
ATOM 2704 C C . VAL A 1 355 ? -20.332 7.475 25.601 1.00 88.94 355 VAL A C 1
ATOM 2706 O O . VAL A 1 355 ? -20.808 8.580 25.342 1.00 88.94 355 VAL A O 1
ATOM 2709 N N . TRP A 1 356 ? -20.967 6.587 26.358 1.00 86.94 356 TRP A N 1
ATOM 2710 C CA . TRP A 1 356 ? -22.305 6.812 26.911 1.00 86.94 356 TRP A CA 1
ATOM 2711 C C . TRP A 1 356 ? -22.464 6.183 28.293 1.00 86.94 356 TRP A C 1
ATOM 2713 O O . TRP A 1 356 ? -21.547 5.529 28.788 1.00 86.94 356 TRP A O 1
ATOM 2723 N N . ARG A 1 357 ? -23.606 6.417 28.944 1.00 78.62 357 ARG A N 1
ATOM 2724 C CA . ARG A 1 357 ? -23.900 5.876 30.275 1.00 78.62 357 ARG A CA 1
ATOM 2725 C C . ARG A 1 357 ? -25.317 5.347 30.421 1.00 78.62 357 ARG A C 1
ATOM 2727 O O . ARG A 1 357 ? -26.233 5.949 29.816 1.00 78.62 357 ARG A O 1
#

Radius of gyration: 32.95 Å; chains: 1; bounding box: 97×36×115 Å

Foldseek 3Di:
DDDDDDDDDDDDPVNVVVVVVVVVVVVVVCVVVVVVVVVVVQDALVVQQVLLVLLVCQAQVDCFPPVQDALVDGPGQYQAPHRLEGELVSLVRLQVNQAPPVVVNCVNSVQPPKWKKKFKFFPVRHFDDRPNHTSIGTDDDDPVQVVVSQKHKDKDKGWYDYAEAEEEEDEQAQQQQDAAVPGDGNLVLLLLLVLLLLVVRDQRHWYWYWYADELVGTDTLGATDSPSVSVSVSSVPGHHYYFDQLLSNLLVSLQSCLPRPPTQAYEYEYEDQDAHDNPHQNLVSLLNSVVSPHQFYEYEHEQHDPPDNRQVSRQSSRVSRVHYYAYYDGSVSSNVSSNCRVVVSTGMMMMMMMMGD

Sequence (357 aa):
MRSSRKWKAQINSIDLVLAIILLLFIIALFEFVWRGVIARAQPSEEELSLRAYHVANTLLESGGYPANWTPANVEVVGICDERNVINKDKLANLILLLNTDYEKAKTLLGLGPNELYVNVTDPYNNIVYVNGMQASAGMPPSSAVASAHSSSTMQISSLVRSNNSIAIVFDQSGS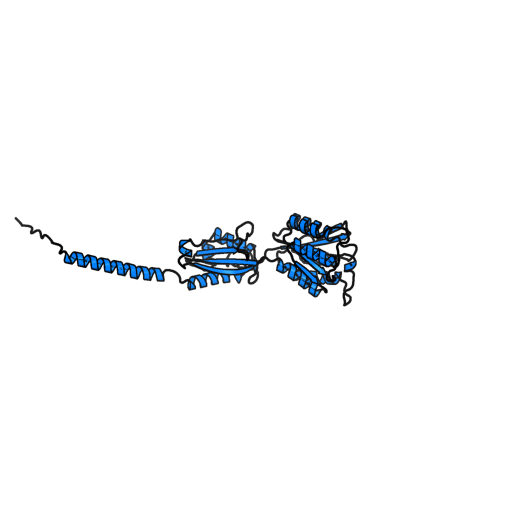MADTLPGGQTKLDAAKTAVNNFLLHIVPGDEVAVTTFRNCWNVYAAQSFTTDINQVRWAIYNMSAYGWTPLAGVTNYTGDYVGNYSHNTNKIMIVLSDGEETCGGNTTAAAVYAMSRGVDVIHTIGFVLEPGSDGELQLQEMASVGGGNYYSANNSQELYEAFVAAYESSEKQVVINIVVWR